Protein AF-A0A534DPH6-F1 (afdb_monomer_lite)

Secondary structure (DSSP, 8-state):
-HHHHTTS-HHHHHHHHHHHHHHHHHHHS--HHHHHHHHHHHHHHHHHHHHHHHHHHHHT--TT-HHHHHHHHHHHHHHHHHHHHHHHHHHHHHHHHHHHH-PPP-------PPPPHHHHHHHHHHHHHHHH-SSTTSHHHHHHHHHHHHHHHHHHHHHHHHHHHHHHHHHHHHHHHHHHHHHHHHHHHHIIIIIHHHHHHHHHHHHHHHHHHHHHHHHHHHHHHHHHHHHHHHHHHHHHHHHHHHHHHHHHHHHHHHHHHHHHHHHHHHHHHHHHHHHHHHHHHHHHHHHHHHHHHHHHHHHHS--

Structure (mmCIF, N/CA/C/O backbone):
data_AF-A0A534DPH6-F1
#
_entry.id   AF-A0A534DPH6-F1
#
loop_
_atom_site.group_PDB
_atom_site.id
_atom_site.type_symbol
_atom_site.label_atom_id
_atom_site.label_alt_id
_atom_site.label_comp_id
_atom_site.label_asym_id
_atom_site.label_entity_id
_atom_site.label_seq_id
_atom_site.pdbx_PDB_ins_code
_atom_site.Cartn_x
_atom_site.Cartn_y
_atom_site.Cartn_z
_atom_site.occupancy
_atom_site.B_iso_or_equiv
_atom_site.auth_seq_id
_atom_site.auth_comp_id
_atom_site.auth_asym_id
_atom_site.auth_atom_id
_atom_site.pdbx_PDB_model_num
ATOM 1 N N . MET A 1 1 ? 74.507 -28.946 -10.535 1.00 48.22 1 MET A N 1
ATOM 2 C CA . MET A 1 1 ? 73.396 -28.971 -11.514 1.00 48.22 1 MET A CA 1
ATOM 3 C C . MET A 1 1 ? 72.372 -30.083 -11.255 1.00 48.22 1 MET A C 1
ATOM 5 O O . MET A 1 1 ? 71.195 -29.793 -11.391 1.00 48.22 1 MET A O 1
ATOM 9 N N . LEU A 1 2 ? 72.758 -31.285 -10.795 1.00 45.78 2 LEU A N 1
ATOM 10 C CA . LEU A 1 2 ? 71.818 -32.390 -10.491 1.00 45.78 2 LEU A CA 1
ATOM 11 C C . LEU A 1 2 ? 70.745 -32.056 -9.423 1.00 45.78 2 LEU A C 1
ATOM 13 O O . LEU A 1 2 ? 69.569 -32.306 -9.649 1.00 45.78 2 LEU A O 1
ATOM 17 N N . ARG A 1 3 ? 71.102 -31.351 -8.336 1.00 53.38 3 ARG A N 1
ATOM 18 C CA . ARG A 1 3 ? 70.148 -30.924 -7.279 1.00 53.38 3 ARG A CA 1
ATOM 19 C C . ARG A 1 3 ? 69.064 -29.924 -7.715 1.00 53.38 3 ARG A C 1
ATOM 21 O O . ARG A 1 3 ? 68.060 -29.795 -7.026 1.00 53.38 3 ARG A O 1
ATOM 28 N N . ILE A 1 4 ? 69.280 -29.172 -8.800 1.00 57.94 4 ILE A N 1
ATOM 29 C CA . ILE A 1 4 ? 68.289 -28.205 -9.309 1.00 57.94 4 ILE A CA 1
ATOM 30 C C . ILE A 1 4 ? 67.298 -28.930 -10.222 1.00 57.94 4 ILE A C 1
ATOM 32 O O . ILE A 1 4 ? 66.115 -28.625 -10.184 1.00 57.94 4 ILE A O 1
ATOM 36 N N . TRP A 1 5 ? 67.763 -29.918 -10.991 1.00 58.22 5 TRP A N 1
ATOM 37 C CA . TRP A 1 5 ? 66.928 -30.662 -11.932 1.00 58.22 5 TRP A CA 1
ATOM 38 C C . TRP A 1 5 ? 65.926 -31.593 -11.231 1.00 58.22 5 TRP A C 1
ATOM 40 O O . TRP A 1 5 ? 64.769 -31.642 -11.633 1.00 58.22 5 TRP A O 1
ATOM 50 N N . GLU A 1 6 ? 66.329 -32.256 -10.141 1.00 56.97 6 GLU A N 1
ATOM 51 C CA . GLU A 1 6 ? 65.474 -33.185 -9.374 1.00 56.97 6 GLU A CA 1
ATOM 52 C C . GLU A 1 6 ? 64.380 -32.492 -8.537 1.00 56.97 6 GLU A C 1
ATOM 54 O O . GLU A 1 6 ? 63.405 -33.127 -8.152 1.00 56.97 6 GLU A O 1
ATOM 59 N N . GLY A 1 7 ? 64.512 -31.187 -8.268 1.00 59.59 7 GLY A N 1
ATOM 60 C CA . GLY A 1 7 ? 63.535 -30.397 -7.504 1.00 59.59 7 GLY A CA 1
ATOM 61 C C . GLY A 1 7 ? 62.545 -29.597 -8.358 1.00 59.59 7 GLY A C 1
ATOM 62 O O . GLY A 1 7 ? 61.790 -28.792 -7.808 1.00 59.59 7 GLY A O 1
ATOM 63 N N . LEU A 1 8 ? 62.585 -29.749 -9.687 1.00 64.31 8 LEU A N 1
ATOM 64 C CA . LEU A 1 8 ? 61.725 -29.034 -10.629 1.00 64.31 8 LEU A CA 1
ATOM 65 C C . LEU A 1 8 ? 60.580 -29.929 -11.104 1.00 64.31 8 LEU A C 1
ATOM 67 O O . LEU A 1 8 ? 60.776 -31.094 -11.436 1.00 64.31 8 LEU A O 1
ATOM 71 N N . ASN A 1 9 ? 59.384 -29.352 -11.170 1.00 71.25 9 ASN A N 1
ATOM 72 C CA . ASN A 1 9 ? 58.190 -30.026 -11.665 1.00 71.25 9 ASN A CA 1
ATOM 73 C C . ASN A 1 9 ? 58.365 -30.414 -13.150 1.00 71.25 9 ASN A C 1
ATOM 75 O O . ASN A 1 9 ? 59.043 -29.702 -13.900 1.00 71.25 9 ASN A O 1
ATOM 79 N N . GLY A 1 10 ? 57.739 -31.509 -13.597 1.00 77.56 10 GLY A N 1
ATOM 80 C CA . GLY A 1 10 ? 57.939 -32.065 -14.949 1.00 77.56 10 GLY A CA 1
ATOM 81 C C . GLY A 1 10 ? 57.651 -31.066 -16.081 1.00 77.56 10 GLY A C 1
ATOM 82 O O . GLY A 1 10 ? 58.307 -31.074 -17.121 1.00 77.56 10 GLY A O 1
ATOM 83 N N . PHE A 1 11 ? 56.744 -30.118 -15.834 1.00 81.00 11 PHE A N 1
ATOM 84 C CA . PHE A 1 11 ? 56.423 -29.019 -16.744 1.00 81.00 11 PHE A CA 1
ATOM 85 C C . PHE A 1 11 ? 57.602 -28.054 -16.999 1.00 81.00 11 PHE A C 1
ATOM 87 O O . PHE A 1 11 ? 57.824 -27.606 -18.128 1.00 81.00 11 PHE A O 1
ATOM 94 N N . THR A 1 12 ? 58.413 -27.749 -15.978 1.00 82.31 12 THR A N 1
ATOM 95 C CA . THR A 1 12 ? 59.583 -26.865 -16.138 1.00 82.31 12 THR A CA 1
ATOM 96 C C . THR A 1 12 ? 60.700 -27.554 -16.900 1.00 82.31 12 THR A C 1
ATOM 98 O O . THR A 1 12 ? 61.353 -26.932 -17.732 1.00 82.31 12 THR A O 1
ATOM 101 N N . GLN A 1 13 ? 60.912 -28.845 -16.646 1.00 83.62 13 GLN A N 1
ATOM 102 C CA . GLN A 1 13 ? 61.906 -29.621 -17.383 1.00 83.62 13 GLN A CA 1
ATOM 103 C C . GLN A 1 13 ? 61.556 -29.658 -18.878 1.00 83.62 13 GLN A C 1
ATOM 105 O O . GLN A 1 13 ? 62.413 -29.379 -19.715 1.00 83.62 13 GLN A O 1
ATOM 110 N N . PHE A 1 14 ? 60.283 -29.897 -19.212 1.00 87.56 14 PHE A N 1
ATOM 111 C CA . PHE A 1 14 ? 59.801 -29.871 -20.593 1.00 87.56 14 PHE A CA 1
ATOM 112 C C . PHE A 1 14 ? 60.000 -28.503 -21.263 1.00 87.56 14 PHE A C 1
ATOM 114 O O . PHE A 1 14 ? 60.600 -28.418 -22.336 1.00 87.56 14 PHE A O 1
ATOM 121 N N . SER A 1 15 ? 59.541 -27.425 -20.621 1.00 87.19 15 SER A N 1
ATOM 122 C CA . SER A 1 15 ? 59.658 -26.070 -21.177 1.00 87.19 15 SER A CA 1
ATOM 123 C C . SER A 1 15 ? 61.116 -25.632 -21.345 1.00 87.19 15 SER A C 1
ATOM 125 O O . SER A 1 15 ? 61.470 -25.085 -22.389 1.00 87.19 15 SER A O 1
ATOM 127 N N . ALA A 1 16 ? 61.994 -25.933 -20.385 1.00 87.12 16 ALA A N 1
ATOM 128 C CA . ALA A 1 16 ? 63.417 -25.612 -20.475 1.00 87.12 16 ALA A CA 1
ATOM 129 C C . ALA A 1 16 ? 64.125 -26.369 -21.612 1.00 87.12 16 ALA A C 1
ATOM 131 O O . ALA A 1 16 ? 64.931 -25.770 -22.332 1.00 87.12 16 ALA A O 1
ATOM 132 N N . VAL A 1 17 ? 63.817 -27.658 -21.806 1.00 88.81 17 VAL A N 1
ATOM 133 C CA . VAL A 1 17 ? 64.357 -28.451 -22.924 1.00 88.81 17 VAL A CA 1
ATOM 134 C C . VAL A 1 17 ? 63.868 -27.887 -24.252 1.00 88.81 17 VAL A C 1
ATOM 136 O O . VAL A 1 17 ? 64.688 -27.611 -25.123 1.00 88.81 17 VAL A O 1
ATOM 139 N N . LEU A 1 18 ? 62.565 -27.632 -24.386 1.00 90.06 18 LEU A N 1
ATOM 140 C CA . LEU A 1 18 ? 61.969 -27.106 -25.614 1.00 90.06 18 LEU A CA 1
ATOM 141 C C . LEU A 1 18 ? 62.575 -25.751 -26.014 1.00 90.06 18 LEU A C 1
ATOM 143 O O . LEU A 1 18 ? 63.010 -25.578 -27.154 1.00 90.06 18 LEU A O 1
ATOM 147 N N . ILE A 1 19 ? 62.648 -24.808 -25.068 1.00 89.12 19 ILE A N 1
ATOM 148 C CA . ILE A 1 19 ? 63.252 -23.487 -25.285 1.00 89.12 19 ILE A CA 1
ATOM 149 C C . ILE A 1 19 ? 64.720 -23.639 -25.706 1.00 89.12 19 ILE A C 1
ATOM 151 O O . ILE A 1 19 ? 65.153 -22.997 -26.662 1.00 89.12 19 ILE A O 1
ATOM 155 N N . SER A 1 20 ? 65.478 -24.516 -25.041 1.00 89.75 20 SER A N 1
ATOM 156 C CA . SER A 1 20 ? 66.898 -24.736 -25.346 1.00 89.75 20 SER A CA 1
ATOM 157 C C . SER A 1 20 ? 67.113 -25.397 -26.714 1.00 89.75 20 SER A C 1
ATOM 159 O O . SER A 1 20 ? 68.041 -25.029 -27.431 1.00 89.75 20 SER A O 1
ATOM 161 N N . SER A 1 21 ? 66.246 -26.326 -27.129 1.00 88.81 21 SER A N 1
ATOM 162 C CA . SER A 1 21 ? 66.299 -26.938 -28.464 1.00 88.81 21 SER A CA 1
ATOM 163 C C . SER A 1 21 ? 66.041 -25.913 -29.571 1.00 88.81 21 SER A C 1
ATOM 165 O O . SER A 1 21 ? 66.761 -25.882 -30.570 1.00 88.81 21 SER A O 1
ATOM 167 N N . ILE A 1 22 ? 65.055 -25.033 -29.381 1.00 87.25 22 ILE A N 1
ATOM 168 C CA . ILE A 1 22 ? 64.741 -23.957 -30.331 1.00 87.25 22 ILE A CA 1
ATOM 169 C C . ILE A 1 22 ? 65.878 -22.925 -30.372 1.00 87.25 22 ILE A C 1
ATOM 171 O O . ILE A 1 22 ? 66.288 -22.495 -31.452 1.00 87.25 22 ILE A O 1
ATOM 175 N N . ALA A 1 23 ? 66.443 -22.572 -29.215 1.00 87.81 23 ALA A N 1
ATOM 176 C CA . ALA A 1 23 ? 67.610 -21.701 -29.124 1.00 87.81 23 ALA A CA 1
ATOM 177 C C . ALA A 1 23 ? 68.806 -22.251 -29.914 1.00 87.81 23 ALA A C 1
ATOM 179 O O . ALA A 1 23 ? 69.440 -21.524 -30.682 1.00 87.81 23 ALA A O 1
ATOM 180 N N . LEU A 1 24 ? 69.083 -23.550 -29.770 1.00 87.75 24 LEU A N 1
ATOM 181 C CA . LEU A 1 24 ? 70.168 -24.222 -30.478 1.00 87.75 24 LEU A CA 1
ATOM 182 C C . LEU A 1 24 ? 69.950 -24.194 -31.998 1.00 87.75 24 LEU A C 1
ATOM 184 O O . LEU A 1 24 ? 70.882 -23.897 -32.743 1.00 87.75 24 LEU A O 1
ATOM 188 N N . LEU A 1 25 ? 68.717 -24.423 -32.464 1.00 86.94 25 LEU A N 1
ATOM 189 C CA . LEU A 1 25 ? 68.371 -24.325 -33.885 1.00 86.94 25 LEU A CA 1
ATOM 190 C C . LEU A 1 25 ? 68.649 -22.927 -34.451 1.00 86.94 25 LEU A C 1
ATOM 192 O O . LEU A 1 25 ? 69.221 -22.817 -35.537 1.00 86.94 25 LEU A O 1
ATOM 196 N N . PHE A 1 26 ? 68.311 -21.864 -33.716 1.00 85.56 26 PHE A N 1
ATOM 197 C CA . PHE A 1 26 ? 68.628 -20.494 -34.130 1.00 85.56 26 PHE A CA 1
ATOM 198 C C . PHE A 1 26 ? 70.133 -20.193 -34.103 1.00 85.56 26 PHE A C 1
ATOM 200 O O . PHE A 1 26 ? 70.624 -19.466 -34.966 1.00 85.56 26 PHE A O 1
ATOM 207 N N . HIS A 1 27 ? 70.887 -20.785 -33.170 1.00 83.00 27 HIS A N 1
ATOM 208 C CA . HIS A 1 27 ? 72.347 -20.673 -33.137 1.00 83.00 27 HIS A CA 1
ATOM 209 C C . HIS A 1 27 ? 73.046 -21.441 -34.276 1.00 83.00 27 HIS A C 1
ATOM 211 O O . HIS A 1 27 ? 74.109 -20.998 -34.720 1.00 83.00 27 HIS A O 1
ATOM 217 N N . ILE A 1 28 ? 72.484 -22.563 -34.744 1.00 83.94 28 ILE A N 1
ATOM 218 C CA . ILE A 1 28 ? 73.020 -23.360 -35.863 1.00 83.94 28 ILE A CA 1
ATOM 219 C C . ILE A 1 28 ? 72.645 -22.730 -37.210 1.00 83.94 28 ILE A C 1
ATOM 221 O O . ILE A 1 28 ? 73.489 -22.596 -38.094 1.00 83.94 28 ILE A O 1
ATOM 225 N N . ARG A 1 29 ? 71.385 -22.315 -37.387 1.00 80.81 29 ARG A N 1
ATOM 226 C CA . ARG A 1 29 ? 70.859 -21.813 -38.665 1.00 80.81 29 ARG A CA 1
ATOM 227 C C . ARG A 1 29 ? 70.938 -20.283 -38.747 1.00 80.81 29 ARG A C 1
ATOM 229 O O . ARG A 1 29 ? 69.920 -19.592 -38.833 1.00 80.81 29 ARG A O 1
ATOM 236 N N . TRP A 1 30 ? 72.171 -19.768 -38.726 1.00 78.06 30 TRP A N 1
ATOM 237 C CA . TRP A 1 30 ? 72.476 -18.332 -38.727 1.00 78.06 30 TRP A CA 1
ATOM 238 C C . TRP A 1 30 ? 71.986 -17.653 -40.015 1.00 78.06 30 TRP A C 1
ATOM 240 O O . TRP A 1 30 ? 72.574 -17.787 -41.085 1.00 78.06 30 TRP A O 1
ATOM 250 N N . SER A 1 31 ? 70.864 -16.944 -39.921 1.00 79.31 31 SER A N 1
ATOM 251 C CA . SER A 1 31 ? 70.219 -16.230 -41.027 1.00 79.31 31 SER A CA 1
ATOM 252 C C . SER A 1 31 ? 69.668 -14.898 -40.527 1.00 79.31 31 SER A C 1
ATOM 254 O O . SER A 1 31 ? 69.366 -14.772 -39.342 1.00 79.31 31 SER A O 1
ATOM 256 N N . ARG A 1 32 ? 69.455 -13.920 -41.418 1.00 75.25 32 ARG A N 1
ATOM 257 C CA . ARG A 1 32 ? 68.908 -12.600 -41.040 1.00 75.25 32 ARG A CA 1
ATOM 258 C C . ARG A 1 32 ? 67.564 -12.691 -40.301 1.00 75.25 32 ARG A C 1
ATOM 260 O O . ARG A 1 32 ? 67.261 -11.873 -39.443 1.00 75.25 32 ARG A O 1
ATOM 267 N N . ARG A 1 33 ? 66.752 -13.713 -40.601 1.00 75.00 33 ARG A N 1
ATOM 268 C CA . ARG A 1 33 ? 65.496 -13.974 -39.875 1.00 75.00 33 ARG A CA 1
ATOM 269 C C . ARG A 1 33 ? 65.749 -14.519 -38.468 1.00 75.00 33 ARG A C 1
ATOM 271 O O . ARG A 1 33 ? 65.058 -14.112 -37.544 1.00 75.00 33 ARG A O 1
ATOM 278 N N . ALA A 1 34 ? 66.733 -15.401 -38.297 1.00 79.06 34 ALA A N 1
ATOM 279 C CA . ALA A 1 34 ? 67.111 -15.931 -36.988 1.00 79.06 34 ALA A CA 1
ATOM 280 C C . ALA A 1 34 ? 67.729 -14.851 -36.082 1.00 79.06 34 ALA A C 1
ATOM 282 O O . ALA A 1 34 ? 67.410 -14.814 -34.897 1.00 79.06 34 ALA A O 1
ATOM 283 N N . THR A 1 35 ? 68.547 -13.942 -36.628 1.00 80.62 35 THR A N 1
ATOM 284 C CA . THR A 1 35 ? 69.125 -12.822 -35.861 1.00 80.62 35 THR A CA 1
ATOM 285 C C . THR A 1 35 ? 68.073 -11.779 -35.482 1.00 80.62 35 THR A C 1
ATOM 287 O O . THR A 1 35 ? 68.079 -11.298 -34.351 1.00 80.62 35 THR A O 1
ATOM 290 N N . ALA A 1 36 ? 67.121 -11.489 -36.378 1.00 81.38 36 ALA A N 1
ATOM 291 C CA . ALA A 1 36 ? 66.058 -10.515 -36.127 1.00 81.38 36 ALA A CA 1
ATOM 292 C C . ALA A 1 36 ? 64.940 -11.036 -35.203 1.00 81.38 36 ALA A C 1
ATOM 294 O O . ALA A 1 36 ? 64.463 -10.303 -34.340 1.00 81.38 36 ALA A O 1
ATOM 295 N N . LEU A 1 37 ? 64.499 -12.287 -35.381 1.00 83.88 37 LEU A N 1
ATOM 296 C CA . LEU A 1 37 ? 63.318 -12.828 -34.691 1.00 83.88 37 LEU A CA 1
ATOM 297 C C . LEU A 1 37 ? 63.662 -13.780 -33.540 1.00 83.88 37 LEU A C 1
ATOM 299 O O . LEU A 1 37 ? 62.850 -13.938 -32.633 1.00 83.88 37 LEU A O 1
ATOM 303 N N . GLY A 1 38 ? 64.848 -14.397 -33.539 1.00 85.88 38 GLY A N 1
ATOM 304 C CA . GLY A 1 38 ? 65.244 -15.412 -32.556 1.00 85.88 38 GLY A CA 1
ATOM 305 C C . GLY A 1 38 ? 65.169 -14.929 -31.103 1.00 85.88 38 GLY A C 1
ATOM 306 O O . GLY A 1 38 ? 64.455 -15.549 -30.314 1.00 85.88 38 GLY A O 1
ATOM 307 N N . PRO A 1 39 ? 65.816 -13.804 -30.733 1.00 89.00 39 PRO A N 1
ATOM 308 C CA . PRO A 1 39 ? 65.721 -13.266 -29.378 1.00 89.00 39 PRO A CA 1
ATOM 309 C C . PRO A 1 39 ? 64.281 -12.971 -28.943 1.00 89.00 39 PRO A C 1
ATOM 311 O O . PRO A 1 39 ? 63.906 -13.307 -27.826 1.00 89.00 39 PRO A O 1
ATOM 314 N N . THR A 1 40 ? 63.462 -12.394 -29.828 1.00 88.69 40 THR A N 1
ATOM 315 C CA . THR A 1 40 ? 62.058 -12.051 -29.543 1.00 88.69 40 THR A CA 1
ATOM 316 C C . THR A 1 40 ? 61.186 -13.297 -29.366 1.00 88.69 40 THR A C 1
ATOM 318 O O . THR A 1 40 ? 60.329 -13.338 -28.487 1.00 88.69 40 THR A O 1
ATOM 321 N N . ILE A 1 41 ? 61.405 -14.344 -30.164 1.00 89.88 41 ILE A N 1
ATOM 322 C CA . ILE A 1 41 ? 60.672 -15.614 -30.050 1.00 89.88 41 ILE A CA 1
ATOM 323 C C . ILE A 1 41 ? 61.049 -16.344 -28.753 1.00 89.88 41 ILE A C 1
ATOM 325 O O . ILE A 1 41 ? 60.180 -16.865 -28.063 1.00 89.88 41 ILE A O 1
ATOM 329 N N . LEU A 1 42 ? 62.328 -16.355 -28.373 1.00 89.62 42 LEU A N 1
ATOM 330 C CA . LEU A 1 42 ? 62.780 -17.006 -27.140 1.00 89.62 42 LEU A CA 1
ATOM 331 C C . LEU A 1 42 ? 62.284 -16.298 -25.873 1.00 89.62 42 LEU A C 1
ATOM 333 O O . LEU A 1 42 ? 61.881 -16.970 -24.922 1.00 89.62 42 LEU A O 1
ATOM 337 N N . THR A 1 43 ? 62.278 -14.961 -25.852 1.00 90.06 43 THR A N 1
ATOM 338 C CA . THR A 1 43 ? 61.726 -14.211 -24.714 1.00 90.06 43 THR A CA 1
ATOM 339 C C . THR A 1 43 ? 60.218 -14.391 -24.606 1.00 90.06 43 THR A C 1
ATOM 341 O O . THR A 1 43 ? 59.722 -14.646 -23.512 1.00 90.06 43 THR A O 1
ATOM 344 N N . THR A 1 44 ? 59.482 -14.322 -25.719 1.00 91.38 44 THR A N 1
ATOM 345 C CA . THR A 1 44 ? 58.024 -14.541 -25.718 1.00 91.38 44 THR A CA 1
ATOM 346 C C . THR A 1 44 ? 57.654 -15.966 -25.314 1.00 91.38 44 THR A C 1
ATOM 348 O O . THR A 1 44 ? 56.719 -16.144 -24.537 1.00 91.38 44 THR A O 1
ATOM 351 N N . LEU A 1 45 ? 58.424 -16.974 -25.736 1.00 91.00 45 LEU A N 1
ATOM 352 C CA . LEU A 1 45 ? 58.228 -18.361 -25.312 1.00 91.00 45 LEU A CA 1
ATOM 353 C C . LEU A 1 45 ? 58.512 -18.549 -23.810 1.00 91.00 45 LEU A C 1
ATOM 355 O O . LEU A 1 45 ? 57.745 -19.218 -23.120 1.00 91.00 45 LEU A O 1
ATOM 359 N N . GLY A 1 46 ? 59.559 -17.909 -23.276 1.00 90.12 46 GLY A N 1
ATOM 360 C CA . GLY A 1 46 ? 59.843 -17.892 -21.835 1.00 90.12 46 GLY A CA 1
ATOM 361 C C . GLY A 1 46 ? 58.731 -17.229 -21.011 1.00 90.12 46 GLY A C 1
ATOM 362 O O . GLY A 1 46 ? 58.331 -17.755 -19.973 1.00 90.12 46 GLY A O 1
ATOM 363 N N . ILE A 1 47 ? 58.176 -16.116 -21.502 1.00 91.94 47 ILE A N 1
ATOM 364 C CA . ILE A 1 47 ? 57.035 -15.424 -20.879 1.00 91.94 47 ILE A CA 1
ATOM 365 C C . ILE A 1 47 ? 55.769 -16.293 -20.937 1.00 91.94 47 ILE A C 1
ATOM 367 O O . ILE A 1 47 ? 55.059 -16.408 -19.939 1.00 91.94 47 ILE A O 1
ATOM 371 N N . PHE A 1 48 ? 55.504 -16.952 -22.067 1.00 92.56 48 PHE A N 1
ATOM 372 C CA . PHE A 1 48 ? 54.365 -17.856 -22.226 1.00 92.56 48 PHE A CA 1
ATOM 373 C C . PHE A 1 48 ? 54.400 -19.005 -21.209 1.00 92.56 48 PHE A C 1
ATOM 375 O O . PHE A 1 48 ? 53.428 -19.219 -20.485 1.00 92.56 48 PHE A O 1
ATOM 382 N N . PHE A 1 49 ? 55.533 -19.706 -21.094 1.00 90.00 49 PHE A N 1
ATOM 383 C CA . PHE A 1 49 ? 55.670 -20.795 -20.123 1.00 90.00 49 PHE A CA 1
ATOM 384 C C . PHE A 1 49 ? 55.644 -20.308 -18.671 1.00 90.00 49 PHE A C 1
ATOM 386 O O . PHE A 1 49 ? 55.213 -21.051 -17.789 1.00 90.00 49 PHE A O 1
ATOM 393 N N . CYS A 1 50 ? 56.032 -19.056 -18.418 1.00 90.50 50 CYS A N 1
ATOM 394 C CA . CYS A 1 50 ? 55.863 -18.438 -17.111 1.00 90.50 50 CYS A CA 1
ATOM 395 C C . CYS A 1 50 ? 54.373 -18.312 -16.740 1.00 90.50 50 CYS A C 1
ATOM 397 O O . CYS A 1 50 ? 53.934 -18.818 -15.707 1.00 90.50 50 CYS A O 1
ATOM 399 N N . PHE A 1 51 ? 53.562 -17.714 -17.617 1.00 90.75 51 PHE A N 1
ATOM 400 C CA . PHE A 1 51 ? 52.124 -17.581 -17.372 1.00 90.75 51 PHE A CA 1
ATOM 401 C C . PHE A 1 51 ? 51.411 -18.932 -17.296 1.00 90.75 51 PHE A C 1
ATOM 403 O O . PHE A 1 51 ? 50.574 -19.127 -16.418 1.00 90.75 51 PHE A O 1
ATOM 410 N N . ALA A 1 52 ? 51.788 -19.889 -18.145 1.00 88.31 52 ALA A N 1
ATOM 411 C CA . ALA A 1 52 ? 51.236 -21.239 -18.102 1.00 88.31 52 ALA A CA 1
ATOM 412 C C . ALA A 1 52 ? 51.562 -21.968 -16.783 1.00 88.31 52 ALA A C 1
ATOM 414 O O . ALA A 1 52 ? 50.700 -22.647 -16.232 1.00 88.31 52 ALA A O 1
ATOM 415 N N . GLY A 1 53 ? 52.770 -21.794 -16.234 1.00 86.12 53 GLY A N 1
ATOM 416 C CA . GLY A 1 53 ? 53.151 -22.395 -14.950 1.00 86.12 53 GLY A CA 1
ATOM 417 C C . GLY A 1 53 ? 52.417 -21.788 -13.749 1.00 86.12 53 GLY A C 1
ATOM 418 O O . GLY A 1 53 ? 52.016 -22.514 -12.841 1.00 86.12 53 GLY A O 1
ATOM 419 N N . ILE A 1 54 ? 52.174 -20.471 -13.762 1.00 86.69 54 ILE A N 1
ATOM 420 C CA . ILE A 1 54 ? 51.357 -19.804 -12.733 1.00 86.69 54 ILE A CA 1
ATOM 421 C C . ILE A 1 54 ? 49.897 -20.259 -12.834 1.00 86.69 54 ILE A C 1
ATOM 423 O O . ILE A 1 54 ? 49.295 -20.576 -11.813 1.00 86.69 54 ILE A O 1
ATOM 427 N N . ALA A 1 55 ? 49.348 -20.345 -14.050 1.00 87.44 55 ALA A N 1
ATOM 428 C CA . ALA A 1 55 ? 47.994 -20.843 -14.275 1.00 87.44 55 ALA A CA 1
ATOM 429 C C . ALA A 1 55 ? 47.834 -22.278 -13.755 1.00 87.44 55 ALA A C 1
ATOM 431 O O . ALA A 1 55 ? 46.880 -22.556 -13.038 1.00 87.44 55 ALA A O 1
ATOM 432 N N . TRP A 1 56 ? 48.805 -23.158 -14.022 1.00 83.81 56 TRP A N 1
ATOM 433 C CA . TRP A 1 56 ? 48.806 -24.520 -13.484 1.00 83.81 56 TRP A CA 1
ATOM 434 C C . TRP A 1 56 ? 48.853 -24.544 -11.950 1.00 83.81 56 TRP A C 1
ATOM 436 O O . TRP A 1 56 ? 48.166 -25.343 -11.326 1.00 83.81 56 TRP A O 1
ATOM 446 N N . GLY A 1 57 ? 49.622 -23.646 -11.326 1.00 81.44 57 GLY A N 1
ATOM 447 C CA . GLY A 1 57 ? 49.675 -23.509 -9.865 1.00 81.44 57 GLY A CA 1
ATOM 448 C C . GLY A 1 57 ? 48.398 -22.955 -9.221 1.00 81.44 57 GLY A C 1
ATOM 449 O O . GLY A 1 57 ? 48.232 -23.100 -8.014 1.00 81.44 57 GLY A O 1
ATOM 450 N N . LEU A 1 58 ? 47.518 -22.325 -10.006 1.00 84.38 58 LEU A N 1
ATOM 451 C CA . LEU A 1 58 ? 46.232 -21.777 -9.562 1.00 84.38 58 LEU A CA 1
ATOM 452 C C . LEU A 1 58 ? 45.048 -22.726 -9.798 1.00 84.38 58 LEU A C 1
ATOM 454 O O . LEU A 1 58 ? 43.981 -22.476 -9.247 1.00 84.38 58 LEU A O 1
ATOM 458 N N . LEU A 1 59 ? 45.210 -23.791 -10.593 1.00 82.38 59 LEU A N 1
ATOM 459 C CA . LEU A 1 59 ? 44.115 -24.723 -10.903 1.00 82.38 59 LEU A CA 1
ATOM 460 C C . LEU A 1 59 ? 43.573 -25.438 -9.659 1.00 82.38 59 LEU A C 1
ATOM 462 O O . LEU A 1 59 ? 42.366 -25.616 -9.547 1.00 82.38 59 LEU A O 1
ATOM 466 N N . ASP A 1 60 ? 44.453 -25.787 -8.722 1.00 75.50 60 ASP A N 1
ATOM 467 C CA . ASP A 1 60 ? 44.097 -26.466 -7.470 1.00 75.50 60 ASP A CA 1
ATOM 468 C C . ASP A 1 60 ? 44.006 -25.491 -6.278 1.00 75.50 60 ASP A C 1
ATOM 470 O O . ASP A 1 60 ? 44.061 -25.904 -5.120 1.00 75.50 60 ASP A O 1
ATOM 474 N N . PHE A 1 61 ? 43.927 -24.178 -6.536 1.00 82.94 61 PHE A N 1
ATOM 475 C CA . PHE A 1 61 ? 43.875 -23.170 -5.477 1.00 82.94 61 PHE A CA 1
ATOM 476 C C . PHE A 1 61 ? 42.452 -23.028 -4.923 1.00 82.94 61 PHE A C 1
ATOM 478 O O . PHE A 1 61 ? 41.561 -22.523 -5.607 1.00 82.94 61 PHE A O 1
ATOM 485 N N . ASP A 1 62 ? 42.253 -23.403 -3.659 1.00 83.06 62 ASP A N 1
ATOM 486 C CA . ASP A 1 62 ? 40.997 -23.172 -2.946 1.00 83.06 62 ASP A CA 1
ATOM 487 C C . ASP A 1 62 ? 41.089 -21.898 -2.095 1.00 83.06 62 ASP A C 1
ATOM 489 O O . ASP A 1 62 ? 41.898 -21.785 -1.169 1.00 83.06 62 ASP A O 1
ATOM 493 N N . ALA A 1 63 ? 40.216 -20.933 -2.389 1.00 81.12 63 ALA A N 1
ATOM 494 C CA . ALA A 1 63 ? 40.107 -19.691 -1.630 1.00 81.12 63 ALA A CA 1
ATOM 495 C C . ALA A 1 63 ? 39.610 -19.909 -0.187 1.00 81.12 63 ALA A C 1
ATOM 497 O O . ALA A 1 63 ? 39.830 -19.049 0.665 1.00 81.12 63 ALA A O 1
ATOM 498 N N . ASN A 1 64 ? 38.967 -21.048 0.096 1.00 82.62 64 ASN A N 1
ATOM 499 C CA . ASN A 1 64 ? 38.449 -21.395 1.420 1.00 82.62 64 ASN A CA 1
ATOM 500 C C . ASN A 1 64 ? 39.475 -22.137 2.294 1.00 82.62 64 ASN A C 1
ATOM 502 O O . ASN A 1 64 ? 39.330 -22.145 3.515 1.00 82.62 64 ASN A O 1
ATOM 506 N N . ASP A 1 65 ? 40.533 -22.706 1.700 1.00 82.69 65 ASP A N 1
ATOM 507 C CA . ASP A 1 65 ? 41.632 -23.374 2.411 1.00 82.69 65 ASP A CA 1
ATOM 508 C C . ASP A 1 65 ? 43.003 -22.885 1.916 1.00 82.69 65 ASP A C 1
ATOM 510 O O . ASP A 1 65 ? 43.783 -23.571 1.245 1.00 82.69 65 ASP A O 1
ATOM 514 N N . VAL A 1 66 ? 43.315 -21.643 2.287 1.00 81.94 66 VAL A N 1
ATOM 515 C CA . VAL A 1 66 ? 44.565 -20.965 1.918 1.00 81.94 66 VAL A CA 1
ATOM 516 C C . VAL A 1 66 ? 45.795 -21.697 2.474 1.00 81.94 66 VAL A C 1
ATOM 518 O O . VAL A 1 66 ? 46.853 -21.700 1.844 1.00 81.94 66 VAL A O 1
ATOM 521 N N . ARG A 1 67 ? 45.689 -22.349 3.639 1.00 82.81 67 ARG A N 1
ATOM 522 C CA . ARG A 1 67 ? 46.843 -22.961 4.317 1.00 82.81 67 ARG A CA 1
ATOM 523 C C . ARG A 1 67 ? 47.385 -24.166 3.546 1.00 82.81 67 ARG A C 1
ATOM 525 O O . ARG A 1 67 ? 48.604 -24.326 3.482 1.00 82.81 67 ARG A O 1
ATOM 532 N N . ASN A 1 68 ? 46.502 -24.957 2.937 1.00 81.62 68 ASN A N 1
ATOM 533 C CA . ASN A 1 68 ? 46.884 -26.088 2.091 1.00 81.62 68 ASN A CA 1
ATOM 534 C C . ASN A 1 68 ? 47.114 -25.688 0.620 1.00 81.62 68 ASN A C 1
ATOM 536 O O . ASN A 1 68 ? 47.888 -26.347 -0.072 1.00 81.62 68 ASN A O 1
ATOM 540 N N . SER A 1 69 ? 46.537 -24.571 0.164 1.00 81.12 69 SER A N 1
ATOM 541 C CA . SER A 1 69 ? 46.666 -24.092 -1.224 1.00 81.12 69 SER A CA 1
ATOM 542 C C . SER A 1 69 ? 47.960 -23.305 -1.505 1.00 81.12 69 SER A C 1
ATOM 544 O O . SER A 1 69 ? 48.484 -23.326 -2.621 1.00 81.12 69 SER A O 1
ATOM 546 N N . VAL A 1 70 ? 48.532 -22.629 -0.499 1.00 82.94 70 VAL A N 1
ATOM 547 C CA . VAL A 1 70 ? 49.762 -21.820 -0.651 1.00 82.94 70 VAL A CA 1
ATOM 548 C C . VAL A 1 70 ? 50.992 -22.636 -1.092 1.00 82.94 70 VAL A C 1
ATOM 550 O O . VAL A 1 70 ? 51.706 -22.173 -1.986 1.00 82.94 70 VAL A O 1
ATOM 553 N N . PRO A 1 71 ? 51.277 -23.838 -0.549 1.00 81.88 71 PRO A N 1
ATOM 554 C CA . PRO A 1 71 ? 52.413 -24.647 -1.000 1.00 81.88 71 PRO A CA 1
ATOM 555 C C . PRO A 1 71 ? 52.367 -25.022 -2.492 1.00 81.88 71 PRO A C 1
ATOM 557 O O . PRO A 1 71 ? 53.398 -24.964 -3.166 1.00 81.88 71 PRO A O 1
ATOM 560 N N . HIS A 1 72 ? 51.187 -25.348 -3.029 1.00 75.81 72 HIS A N 1
ATOM 561 C CA . HIS A 1 72 ? 51.009 -25.683 -4.448 1.00 75.81 72 HIS A CA 1
ATOM 562 C C . HIS A 1 72 ? 51.194 -24.458 -5.354 1.00 75.81 72 HIS A C 1
ATOM 564 O O . HIS A 1 72 ? 51.915 -24.531 -6.355 1.00 75.81 72 HIS A O 1
ATOM 570 N N . LEU A 1 73 ? 50.664 -23.303 -4.939 1.00 80.88 73 LEU A N 1
ATOM 571 C CA . LEU A 1 73 ? 50.866 -22.030 -5.630 1.00 80.88 73 LEU A CA 1
ATOM 572 C C . LEU A 1 73 ? 52.351 -21.633 -5.680 1.00 80.88 73 LEU A C 1
ATOM 574 O O . LEU A 1 73 ? 52.868 -21.255 -6.733 1.00 80.88 73 LEU A O 1
ATOM 578 N N . LEU A 1 74 ? 53.070 -21.768 -4.560 1.00 80.94 74 LEU A N 1
ATOM 579 C CA . LEU A 1 74 ? 54.511 -21.498 -4.492 1.00 80.94 74 LEU A CA 1
ATOM 580 C C . LEU A 1 74 ? 55.316 -22.443 -5.397 1.00 80.94 74 LEU A C 1
ATOM 582 O O . LEU A 1 74 ? 56.313 -22.026 -5.992 1.00 80.94 74 LEU A O 1
ATOM 586 N N . GLY A 1 75 ? 54.864 -23.689 -5.559 1.00 80.12 75 GLY A N 1
ATOM 587 C CA . GLY A 1 75 ? 55.402 -24.626 -6.545 1.00 80.12 75 GLY A CA 1
ATOM 588 C C . GLY A 1 75 ? 55.214 -24.137 -7.986 1.00 80.12 75 GLY A C 1
ATOM 589 O O . GLY A 1 75 ? 56.180 -24.108 -8.754 1.00 80.12 75 GLY A O 1
ATOM 590 N N . GLY A 1 76 ? 54.007 -23.689 -8.344 1.00 80.81 76 GLY A N 1
ATOM 591 C CA . GLY A 1 76 ? 53.687 -23.114 -9.660 1.00 80.81 76 GLY A CA 1
ATOM 592 C C . GLY A 1 76 ? 54.482 -21.843 -9.985 1.00 80.81 76 GLY A C 1
ATOM 593 O O . GLY A 1 76 ? 55.000 -21.681 -11.087 1.00 80.81 76 GLY A O 1
ATOM 594 N N . ILE A 1 77 ? 54.677 -20.970 -8.994 1.00 84.56 77 ILE A N 1
ATOM 595 C CA . ILE A 1 77 ? 55.461 -19.734 -9.145 1.00 84.56 77 ILE A CA 1
ATOM 596 C C . ILE A 1 77 ? 56.966 -20.030 -9.260 1.00 84.56 77 ILE A C 1
ATOM 598 O O . ILE A 1 77 ? 57.671 -19.433 -10.074 1.00 84.56 77 ILE A O 1
ATOM 602 N N . ARG A 1 78 ? 57.494 -20.980 -8.480 1.00 82.31 78 ARG A N 1
ATOM 603 C CA . ARG A 1 78 ? 58.909 -21.378 -8.573 1.00 82.31 78 ARG A CA 1
ATOM 604 C C . ARG A 1 78 ? 59.234 -21.997 -9.936 1.00 82.31 78 ARG A C 1
ATOM 606 O O . ARG A 1 78 ? 60.329 -21.798 -10.460 1.00 82.31 78 ARG A O 1
ATOM 613 N N . THR A 1 79 ? 58.299 -22.763 -10.490 1.00 81.94 79 THR A N 1
ATOM 614 C CA . THR A 1 79 ? 58.459 -23.510 -11.747 1.00 81.94 79 THR A CA 1
ATOM 615 C C . THR A 1 79 ? 58.344 -22.621 -12.982 1.00 81.94 79 THR A C 1
ATOM 617 O O . THR A 1 79 ? 59.140 -22.770 -13.913 1.00 81.94 79 THR A O 1
ATOM 620 N N . SER A 1 80 ? 57.421 -21.659 -12.972 1.00 86.25 80 SER A N 1
ATOM 621 C CA . SER A 1 80 ? 57.254 -20.656 -14.029 1.00 86.25 80 SER A CA 1
ATOM 622 C C . SER A 1 80 ? 58.440 -19.696 -14.140 1.00 86.25 80 SER A C 1
ATOM 624 O O . SER A 1 80 ? 58.884 -19.376 -15.247 1.00 86.25 80 SER A O 1
ATOM 626 N N . PHE A 1 81 ? 59.010 -19.290 -13.002 1.00 87.31 81 PHE A N 1
ATOM 627 C CA . PHE A 1 81 ? 60.144 -18.370 -12.957 1.00 87.31 81 PHE A CA 1
ATOM 628 C C . PHE A 1 81 ? 61.368 -18.921 -13.705 1.00 87.31 81 PHE A C 1
ATOM 630 O O . PHE A 1 81 ? 61.959 -18.227 -14.533 1.00 87.31 81 PHE A O 1
ATOM 637 N N . TRP A 1 82 ? 61.721 -20.192 -13.483 1.00 87.19 82 TRP A N 1
ATOM 638 C CA . TRP A 1 82 ? 62.880 -20.811 -14.138 1.00 87.19 82 TRP A CA 1
ATOM 639 C C . TRP A 1 82 ? 62.710 -20.981 -15.652 1.00 87.19 82 TRP A C 1
ATOM 641 O O . TRP A 1 82 ? 63.686 -20.818 -16.385 1.00 87.19 82 TRP A O 1
ATOM 651 N N . ALA A 1 83 ? 61.493 -21.237 -16.141 1.00 88.44 83 ALA A N 1
ATOM 652 C CA . ALA A 1 83 ? 61.226 -21.300 -17.581 1.00 88.44 83 ALA A CA 1
ATOM 653 C C . ALA A 1 83 ? 61.483 -19.943 -18.270 1.00 88.44 83 ALA A C 1
ATOM 655 O O . ALA A 1 83 ? 62.092 -19.890 -19.342 1.00 88.44 83 ALA A O 1
ATOM 656 N N . SER A 1 84 ? 61.104 -18.838 -17.615 1.00 90.81 84 SER A N 1
ATOM 657 C CA . SER A 1 84 ? 61.379 -17.478 -18.097 1.00 90.81 84 SER A CA 1
ATOM 658 C C . SER A 1 84 ? 62.877 -17.156 -18.103 1.00 90.81 84 SER A C 1
ATOM 660 O O . SER A 1 84 ? 63.401 -16.647 -19.096 1.00 90.81 84 SER A O 1
ATOM 662 N N . VAL A 1 85 ? 63.595 -17.530 -17.035 1.00 90.31 85 VAL A N 1
ATOM 663 C CA . VAL A 1 85 ? 65.053 -17.339 -16.937 1.00 90.31 85 VAL A CA 1
ATOM 664 C C . VAL A 1 85 ? 65.780 -18.036 -18.088 1.00 90.31 85 VAL A C 1
ATOM 666 O O . VAL A 1 85 ? 66.650 -17.428 -18.707 1.00 90.31 85 VAL A O 1
ATOM 669 N N . VAL A 1 86 ? 65.400 -19.272 -18.429 1.00 91.06 86 VAL A N 1
ATOM 670 C CA . VAL A 1 86 ? 66.001 -20.014 -19.551 1.00 91.06 86 VAL A CA 1
ATOM 671 C C . VAL A 1 86 ? 65.716 -19.334 -20.898 1.00 91.06 86 VAL A C 1
ATOM 673 O O . VAL A 1 86 ? 66.628 -19.201 -21.715 1.00 91.06 86 VAL A O 1
ATOM 676 N N . GLY A 1 87 ? 64.490 -18.850 -21.126 1.00 89.69 87 GLY A N 1
ATOM 677 C CA . GLY A 1 87 ? 64.131 -18.119 -22.350 1.00 89.69 87 GLY A CA 1
ATOM 678 C C . GLY A 1 87 ? 64.912 -16.820 -22.529 1.00 89.69 87 GLY A C 1
ATOM 679 O O . GLY A 1 87 ? 65.458 -16.558 -23.602 1.00 89.69 87 GLY A O 1
ATOM 680 N N . ILE A 1 88 ? 65.033 -16.030 -21.462 1.00 91.69 88 ILE A N 1
ATOM 681 C CA . ILE A 1 88 ? 65.786 -14.771 -21.479 1.00 91.69 88 ILE A CA 1
ATOM 682 C C . ILE A 1 88 ? 67.289 -15.035 -21.626 1.00 91.69 88 ILE A C 1
ATOM 684 O O . ILE A 1 88 ? 67.954 -14.333 -22.389 1.00 91.69 88 ILE A O 1
ATOM 688 N N . PHE A 1 89 ? 67.822 -16.058 -20.953 1.00 92.31 89 PHE A N 1
ATOM 689 C CA . PHE A 1 89 ? 69.233 -16.435 -21.043 1.00 92.31 89 PHE A CA 1
ATOM 690 C C . PHE A 1 89 ? 69.638 -16.747 -22.489 1.00 92.31 89 PHE A C 1
ATOM 692 O O . PHE A 1 89 ? 70.571 -16.139 -23.012 1.00 92.31 89 PHE A O 1
ATOM 699 N N . TRP A 1 90 ? 68.890 -17.615 -23.174 1.00 91.25 90 TRP A N 1
ATOM 700 C CA . TRP A 1 90 ? 69.170 -17.955 -24.570 1.00 91.25 90 TRP A CA 1
ATOM 701 C C . TRP A 1 90 ? 68.887 -16.805 -25.554 1.00 91.25 90 TRP A C 1
ATOM 703 O O . TRP A 1 90 ? 69.553 -16.672 -26.583 1.00 91.25 90 TRP A O 1
ATOM 713 N N . ALA A 1 91 ? 67.924 -15.928 -25.262 1.00 89.69 91 ALA A N 1
ATOM 714 C CA . ALA A 1 91 ? 67.714 -14.731 -26.074 1.00 89.69 91 ALA A CA 1
ATOM 715 C C . ALA A 1 91 ? 68.905 -13.764 -25.973 1.00 89.69 91 ALA A C 1
ATOM 717 O O . ALA A 1 91 ? 69.308 -13.151 -26.967 1.00 89.69 91 ALA A O 1
ATOM 718 N N . LEU A 1 92 ? 69.492 -13.647 -24.780 1.00 89.06 92 LEU A N 1
ATOM 719 C CA . LEU A 1 92 ? 70.662 -12.815 -24.53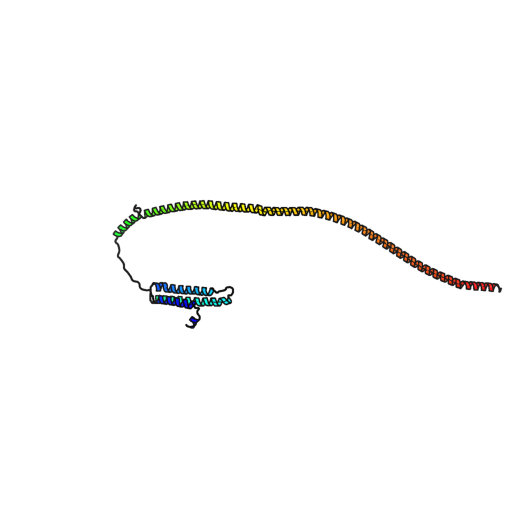8 1.00 89.06 92 LEU A CA 1
ATOM 720 C C . LEU A 1 92 ? 71.901 -13.369 -25.251 1.00 89.06 92 LEU A C 1
ATOM 722 O O . LEU A 1 92 ? 72.633 -12.590 -25.859 1.00 89.06 92 LEU A O 1
ATOM 726 N N . THR A 1 93 ? 72.112 -14.691 -25.263 1.00 88.88 93 THR A N 1
ATOM 727 C CA . THR A 1 93 ? 73.235 -15.296 -26.004 1.00 88.88 93 THR A CA 1
ATOM 728 C C . THR A 1 93 ? 73.144 -15.024 -27.505 1.00 88.88 93 THR A C 1
ATOM 730 O O . THR A 1 93 ? 74.165 -14.737 -28.132 1.00 88.88 93 THR A O 1
ATOM 733 N N . LEU A 1 94 ? 71.937 -15.036 -28.088 1.00 86.06 94 LEU A N 1
ATOM 734 C CA . LEU A 1 94 ? 71.730 -14.643 -29.486 1.00 86.06 94 LEU A CA 1
ATOM 735 C C . LEU A 1 94 ? 72.030 -13.154 -29.713 1.00 86.06 94 LEU A C 1
ATOM 737 O O . LEU A 1 94 ? 72.754 -12.827 -30.652 1.00 86.06 94 LEU A O 1
ATOM 741 N N . LYS A 1 95 ? 71.545 -12.254 -28.844 1.00 86.25 95 LYS A N 1
ATOM 742 C CA . LYS A 1 95 ? 71.824 -10.808 -28.958 1.00 86.25 95 LYS A CA 1
ATOM 743 C C . LYS A 1 95 ? 73.312 -10.486 -28.830 1.00 86.25 95 LYS A C 1
ATOM 745 O O . LYS A 1 95 ? 73.819 -9.693 -29.616 1.00 86.25 95 LYS A O 1
ATOM 750 N N . ILE A 1 96 ? 74.015 -11.118 -27.889 1.00 86.56 96 ILE A N 1
ATOM 751 C CA . ILE A 1 96 ? 75.468 -10.961 -27.722 1.00 86.56 96 ILE A CA 1
ATOM 752 C C . ILE A 1 96 ? 76.194 -11.449 -28.977 1.00 86.56 96 ILE A C 1
ATOM 754 O O . ILE A 1 96 ? 77.097 -10.780 -29.470 1.00 86.56 96 ILE A O 1
ATOM 758 N N . ARG A 1 97 ? 75.776 -12.585 -29.545 1.00 85.19 97 ARG A N 1
ATOM 759 C CA . ARG A 1 97 ? 76.395 -13.118 -30.761 1.00 85.19 97 ARG A CA 1
ATOM 760 C C . ARG A 1 97 ? 76.182 -12.204 -31.973 1.00 85.19 97 ARG A C 1
ATOM 762 O O . ARG A 1 97 ? 77.124 -12.007 -32.729 1.00 85.19 97 ARG A O 1
ATOM 769 N N . VAL A 1 98 ? 75.000 -11.605 -32.136 1.00 83.81 98 VAL A N 1
ATOM 770 C CA . VAL A 1 98 ? 74.751 -10.593 -33.184 1.00 83.81 98 VAL A CA 1
ATOM 771 C C . VAL A 1 98 ? 75.593 -9.337 -32.948 1.00 83.81 98 VAL A C 1
ATOM 773 O O . VAL A 1 98 ? 76.198 -8.828 -33.885 1.00 83.81 98 VAL A O 1
ATOM 776 N N . ALA A 1 99 ? 75.692 -8.868 -31.702 1.00 82.25 99 ALA A N 1
ATOM 777 C CA . ALA A 1 99 ? 76.492 -7.692 -31.362 1.00 82.25 99 ALA A CA 1
ATOM 778 C C . ALA A 1 99 ? 77.996 -7.886 -31.635 1.00 82.25 99 ALA A C 1
ATOM 780 O O . ALA A 1 99 ? 78.668 -6.935 -32.017 1.00 82.25 99 ALA A O 1
ATOM 781 N N . LEU A 1 100 ? 78.519 -9.105 -31.456 1.00 83.00 100 LEU A N 1
ATOM 782 C CA . LEU A 1 100 ? 79.935 -9.421 -31.677 1.00 83.00 100 LEU A CA 1
ATOM 783 C C . LEU A 1 100 ? 80.273 -9.784 -33.134 1.00 83.00 100 LEU A C 1
ATOM 785 O O . LEU A 1 100 ? 81.385 -9.506 -33.570 1.00 83.00 100 LEU A O 1
ATOM 789 N N . PHE A 1 101 ? 79.354 -10.415 -33.877 1.00 79.94 101 PHE A N 1
ATOM 790 C CA . PHE A 1 101 ? 79.634 -10.978 -35.211 1.00 79.94 101 PHE A CA 1
ATOM 791 C C . PHE A 1 101 ? 78.851 -10.331 -36.370 1.00 79.94 101 PHE A C 1
ATOM 793 O O . PHE A 1 101 ? 79.083 -10.694 -37.522 1.00 79.94 101 PHE A O 1
ATOM 800 N N . GLY A 1 102 ? 77.966 -9.365 -36.101 1.00 71.38 102 GLY A N 1
ATOM 801 C CA . GLY A 1 102 ? 77.206 -8.631 -37.119 1.00 71.38 102 GLY A CA 1
ATOM 802 C C . GLY A 1 102 ? 76.047 -9.414 -37.757 1.00 71.38 102 GLY A C 1
ATOM 803 O O . GLY A 1 102 ? 75.824 -10.597 -37.484 1.00 71.38 102 GLY A O 1
ATOM 804 N N . ASP A 1 103 ? 75.271 -8.724 -38.601 1.00 67.56 103 ASP A N 1
ATOM 805 C CA . ASP A 1 103 ? 74.150 -9.308 -39.351 1.00 67.56 103 ASP A CA 1
ATOM 806 C C . ASP A 1 103 ? 74.619 -10.159 -40.546 1.00 67.56 103 ASP A C 1
ATOM 808 O O . ASP A 1 103 ? 75.701 -9.968 -41.098 1.00 67.56 103 ASP A O 1
ATOM 812 N N . ALA A 1 104 ? 73.781 -11.108 -40.978 1.00 65.00 104 ALA A N 1
ATOM 813 C CA . ALA A 1 104 ? 74.086 -11.976 -42.120 1.00 65.00 104 ALA A CA 1
ATOM 814 C C . ALA A 1 104 ? 74.182 -11.187 -43.462 1.00 65.00 104 ALA A C 1
ATOM 816 O O . ALA A 1 104 ? 73.371 -10.284 -43.681 1.00 65.00 104 ALA A O 1
ATOM 817 N N . PRO A 1 105 ? 75.116 -11.532 -44.378 1.00 62.62 105 PRO A N 1
ATOM 818 C CA . PRO A 1 105 ? 75.438 -10.737 -45.579 1.00 62.62 105 PRO A CA 1
ATOM 819 C C . PRO A 1 105 ? 74.338 -10.686 -46.670 1.00 62.62 105 PRO A C 1
ATOM 821 O O . PRO A 1 105 ? 73.518 -11.598 -46.782 1.00 62.62 105 PRO A O 1
ATOM 824 N N . VAL A 1 106 ? 74.352 -9.619 -47.498 1.00 57.91 106 VAL A N 1
ATOM 825 C CA . VAL A 1 106 ? 73.373 -9.286 -48.5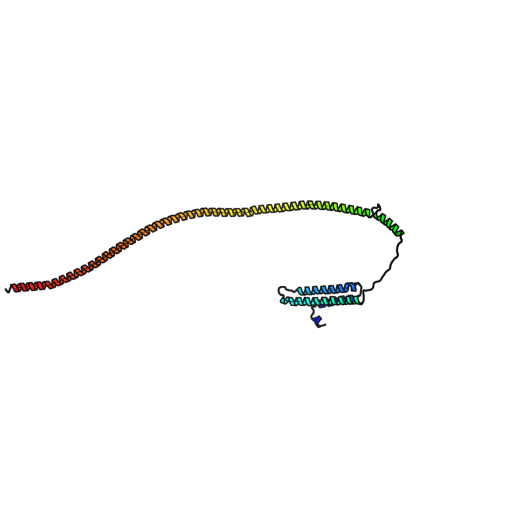71 1.00 57.91 106 VAL A CA 1
ATOM 826 C C . VAL A 1 106 ? 74.035 -9.283 -49.973 1.00 57.91 106 VAL A C 1
ATOM 828 O O . VAL A 1 106 ? 75.118 -8.716 -50.098 1.00 57.91 106 VAL A O 1
ATOM 831 N N . PRO A 1 107 ? 73.409 -9.834 -51.039 1.00 51.34 107 PRO A N 1
ATOM 832 C CA . PRO A 1 107 ? 73.870 -9.697 -52.435 1.00 51.34 107 PRO A CA 1
ATOM 833 C C . PRO A 1 107 ? 73.246 -8.474 -53.164 1.00 51.34 107 PRO A C 1
ATOM 835 O O . PRO A 1 107 ? 72.067 -8.189 -52.967 1.00 51.34 107 PRO A O 1
ATOM 838 N N . ALA A 1 108 ? 74.009 -7.751 -54.007 1.00 45.94 108 ALA A N 1
ATOM 839 C CA . ALA A 1 108 ? 73.632 -6.456 -54.625 1.00 45.94 108 ALA A CA 1
ATOM 840 C C . ALA A 1 108 ? 73.474 -6.484 -56.174 1.00 45.94 108 ALA A C 1
ATOM 842 O O . ALA A 1 108 ? 74.103 -7.298 -56.847 1.00 45.94 108 ALA A O 1
ATOM 843 N N . SER A 1 109 ? 72.667 -5.575 -56.756 1.00 39.62 109 SER A N 1
ATOM 844 C CA . SER A 1 109 ? 72.483 -5.339 -58.215 1.00 39.62 109 SER A CA 1
ATOM 845 C C . SER A 1 109 ? 72.282 -3.832 -58.528 1.00 39.62 109 SER A C 1
ATOM 847 O O . SER A 1 109 ? 71.753 -3.117 -57.682 1.00 39.62 109 SER A O 1
ATOM 849 N N . GLY A 1 110 ? 72.770 -3.359 -59.694 1.00 40.62 110 GLY A N 1
ATOM 850 C CA . GLY A 1 110 ? 73.156 -1.960 -60.010 1.00 40.62 110 GLY A CA 1
ATOM 851 C C . GLY A 1 110 ? 72.166 -1.019 -60.745 1.00 40.62 110 GLY A C 1
ATOM 852 O O . GLY A 1 110 ? 71.014 -1.364 -60.982 1.00 40.62 110 GLY A O 1
ATOM 853 N N . ALA A 1 111 ? 72.661 0.193 -61.061 1.00 42.59 111 ALA A N 1
ATOM 854 C CA . ALA A 1 111 ? 71.965 1.444 -61.436 1.00 42.59 111 ALA A CA 1
ATOM 855 C C . ALA A 1 111 ? 71.909 1.764 -62.959 1.00 42.59 111 ALA A C 1
ATOM 857 O O . ALA A 1 111 ? 72.690 1.203 -63.724 1.00 42.59 111 ALA A O 1
ATOM 858 N N . GLN A 1 112 ? 71.041 2.706 -63.386 1.00 40.09 112 GLN A N 1
ATOM 859 C CA . GLN A 1 112 ? 70.889 3.198 -64.779 1.00 40.09 112 GLN A CA 1
ATOM 860 C C . GLN A 1 112 ? 70.776 4.751 -64.876 1.00 40.09 112 GLN A C 1
ATOM 862 O O . GLN A 1 112 ? 70.273 5.384 -63.949 1.00 40.09 112 GLN A O 1
ATOM 867 N N . GLU A 1 113 ? 71.277 5.323 -65.989 1.00 42.12 113 GLU A N 1
ATOM 868 C CA . GLU A 1 113 ? 71.573 6.745 -66.329 1.00 42.12 113 GLU A CA 1
ATOM 869 C C . GLU A 1 113 ? 70.369 7.653 -66.728 1.00 42.12 113 GLU A C 1
ATOM 871 O O . GLU A 1 113 ? 69.263 7.171 -66.950 1.00 42.12 113 GLU A O 1
ATOM 876 N N . GLY A 1 114 ? 70.591 8.985 -66.805 1.00 46.16 114 GLY A N 1
ATOM 877 C CA . GLY A 1 114 ? 69.575 10.066 -66.844 1.00 46.16 114 GLY A CA 1
ATOM 878 C C . GLY A 1 114 ? 69.055 10.593 -68.207 1.00 46.16 114 GLY A C 1
ATOM 879 O O . GLY A 1 114 ? 69.632 10.340 -69.259 1.00 46.16 114 GLY A O 1
ATOM 880 N N . SER A 1 115 ? 67.945 11.358 -68.157 1.00 51.66 115 SER A N 1
ATOM 881 C CA . SER A 1 115 ? 67.118 11.852 -69.290 1.00 51.66 115 SER A CA 1
ATOM 882 C C . SER A 1 115 ? 67.347 13.328 -69.695 1.00 51.66 115 SER A C 1
ATOM 884 O O . SER A 1 115 ? 67.790 14.132 -68.875 1.00 51.66 115 SER A O 1
ATOM 886 N N . THR A 1 116 ? 66.978 13.721 -70.929 1.00 64.25 116 THR A N 1
ATOM 887 C CA . THR A 1 116 ? 67.238 15.056 -71.534 1.00 64.25 116 THR A CA 1
ATOM 888 C C . THR A 1 116 ? 66.068 16.069 -71.430 1.00 64.25 116 THR A C 1
ATOM 890 O O . THR A 1 116 ? 64.945 15.704 -71.101 1.00 64.25 116 THR A O 1
ATOM 893 N N . VAL A 1 117 ? 66.306 17.370 -71.701 1.00 66.88 117 VAL A N 1
ATOM 894 C CA . VAL A 1 117 ? 65.316 18.480 -71.559 1.00 66.88 117 VAL A CA 1
ATOM 895 C C . VAL A 1 117 ? 64.158 18.417 -72.570 1.00 66.88 117 VAL A C 1
ATOM 897 O O . VAL A 1 117 ? 63.045 18.846 -72.262 1.00 66.88 117 VAL A O 1
ATOM 900 N N . ASP A 1 118 ? 64.384 17.854 -73.757 1.00 69.94 118 ASP A N 1
ATOM 901 C CA . ASP A 1 118 ? 63.325 17.680 -74.761 1.00 69.94 118 ASP A CA 1
ATOM 902 C C . ASP A 1 118 ? 62.309 16.602 -74.336 1.00 69.94 118 ASP A C 1
ATOM 904 O O . ASP A 1 118 ? 61.108 16.737 -74.584 1.00 69.94 118 ASP A O 1
ATOM 908 N N . ASP A 1 119 ? 62.758 15.589 -73.582 1.00 72.81 119 ASP A N 1
ATOM 909 C CA . ASP A 1 119 ? 61.866 14.608 -72.953 1.00 72.81 119 ASP A CA 1
ATOM 910 C C . ASP A 1 119 ? 60.944 15.293 -71.936 1.00 72.81 119 ASP A C 1
ATOM 912 O O . ASP A 1 119 ? 59.748 15.015 -71.886 1.00 72.81 119 ASP A O 1
ATOM 916 N N . LEU A 1 120 ? 61.463 16.272 -71.189 1.00 73.38 120 LEU A N 1
ATOM 917 C CA . LEU A 1 120 ? 60.701 17.079 -70.232 1.00 73.38 120 LEU A CA 1
ATOM 918 C C . LEU A 1 120 ? 59.599 17.909 -70.909 1.00 73.38 120 LEU A C 1
ATOM 920 O O . LEU A 1 120 ? 58.465 17.934 -70.429 1.00 73.38 120 LEU A O 1
ATOM 924 N N . ALA A 1 121 ? 59.897 18.554 -72.040 1.00 79.50 121 ALA A N 1
ATOM 925 C CA . ALA A 1 121 ? 58.908 19.330 -72.789 1.00 79.50 121 ALA A CA 1
ATOM 926 C C . ALA A 1 121 ? 57.783 18.439 -73.345 1.00 79.50 121 ALA A C 1
ATOM 928 O O . ALA A 1 121 ? 56.601 18.778 -73.231 1.00 79.50 121 ALA A O 1
ATOM 929 N N . ARG A 1 122 ? 58.126 17.259 -73.881 1.00 78.12 122 ARG A N 1
ATOM 930 C CA . ARG A 1 122 ? 57.134 16.279 -74.358 1.00 78.12 122 ARG A CA 1
ATOM 931 C C . ARG A 1 122 ? 56.279 15.732 -73.217 1.00 78.12 122 ARG A C 1
ATOM 933 O O . ARG A 1 122 ? 55.061 15.634 -73.371 1.00 78.12 122 ARG A O 1
ATOM 940 N N . LEU A 1 123 ? 56.889 15.440 -72.069 1.00 79.69 123 LEU A N 1
ATOM 941 C CA . LEU A 1 123 ? 56.188 14.978 -70.871 1.00 79.69 123 LEU A CA 1
ATOM 942 C C . LEU A 1 123 ? 55.218 16.037 -70.333 1.00 79.69 123 LEU A C 1
ATOM 944 O O . LEU A 1 123 ? 54.099 15.694 -69.964 1.00 79.69 123 LEU A O 1
ATOM 948 N N . LEU A 1 124 ? 55.579 17.325 -70.354 1.00 80.00 124 LEU A N 1
ATOM 949 C CA . LEU A 1 124 ? 54.688 18.413 -69.928 1.00 80.00 124 LEU A CA 1
ATOM 950 C C . LEU A 1 124 ? 53.474 18.583 -70.850 1.00 80.00 124 LEU A C 1
ATOM 952 O O . LEU A 1 124 ? 52.367 18.831 -70.371 1.00 80.00 124 LEU A O 1
ATOM 956 N N . VAL A 1 125 ? 53.647 18.411 -72.163 1.00 82.00 125 VAL A N 1
ATOM 957 C CA . VAL A 1 125 ? 52.528 18.450 -73.119 1.00 82.00 125 VAL A CA 1
ATOM 958 C C . VAL A 1 125 ? 51.613 17.235 -72.945 1.00 82.00 125 VAL A C 1
ATOM 960 O O . VAL A 1 125 ? 50.389 17.384 -72.965 1.00 82.00 125 VAL A O 1
ATOM 963 N N . GLN A 1 126 ? 52.176 16.042 -72.729 1.00 80.88 126 GLN A N 1
ATOM 964 C CA . GLN A 1 126 ? 51.394 14.838 -72.422 1.00 80.88 126 GLN A CA 1
ATOM 965 C C . GLN A 1 126 ? 50.639 14.976 -71.095 1.00 80.88 126 GLN A C 1
ATOM 967 O O . GLN A 1 126 ? 49.460 14.638 -71.030 1.00 80.88 126 GLN A O 1
ATOM 972 N N . LEU A 1 127 ? 51.273 15.551 -70.071 1.00 79.31 127 LEU A N 1
ATOM 973 C CA . LEU A 1 127 ? 50.655 15.841 -68.780 1.00 79.31 127 LEU A CA 1
ATOM 974 C C . LEU A 1 127 ? 49.500 16.839 -68.924 1.00 79.31 127 LEU A C 1
ATOM 976 O O . LEU A 1 127 ? 48.412 16.602 -68.406 1.00 79.31 127 LEU A O 1
ATOM 980 N N . ASN A 1 128 ? 49.702 17.937 -69.658 1.00 82.69 128 ASN A N 1
ATOM 981 C CA . ASN A 1 128 ? 48.653 18.927 -69.887 1.00 82.69 128 ASN A CA 1
ATOM 982 C C . ASN A 1 128 ? 47.445 18.301 -70.603 1.00 82.69 128 ASN A C 1
ATOM 984 O O . ASN A 1 128 ? 46.311 18.526 -70.191 1.00 82.69 128 ASN A O 1
ATOM 988 N N . ARG A 1 129 ? 47.681 17.437 -71.599 1.00 78.94 129 ARG A N 1
ATOM 989 C CA . ARG A 1 129 ? 46.610 16.690 -72.275 1.00 78.94 129 ARG A CA 1
ATOM 990 C C . ARG A 1 129 ? 45.919 15.677 -71.359 1.00 78.94 129 ARG A C 1
ATOM 992 O O . ARG A 1 129 ? 44.701 15.575 -71.412 1.00 78.94 129 ARG A O 1
ATOM 999 N N . ALA A 1 130 ? 46.650 14.983 -70.491 1.00 79.62 130 ALA A N 1
ATOM 1000 C CA . ALA A 1 130 ? 46.063 14.057 -69.519 1.00 79.62 130 ALA A CA 1
ATOM 1001 C C . ALA A 1 130 ? 45.240 14.773 -68.428 1.00 79.62 130 ALA A C 1
ATOM 1003 O O . ALA A 1 130 ? 44.282 14.212 -67.900 1.00 79.62 130 ALA A O 1
ATOM 1004 N N . ILE A 1 131 ? 45.587 16.019 -68.089 1.00 79.19 131 ILE A N 1
ATOM 1005 C CA . ILE A 1 131 ? 44.889 16.810 -67.065 1.00 79.19 131 ILE A CA 1
ATOM 1006 C C . ILE A 1 131 ? 43.698 17.579 -67.652 1.00 79.19 131 ILE A C 1
ATOM 1008 O O . ILE A 1 131 ? 42.623 17.571 -67.057 1.00 79.19 131 ILE A O 1
ATOM 1012 N N . ALA A 1 132 ? 43.888 18.251 -68.790 1.00 76.00 132 ALA A N 1
ATOM 1013 C CA . ALA A 1 132 ? 42.961 19.242 -69.343 1.00 76.00 132 ALA A CA 1
ATOM 1014 C C . ALA A 1 132 ? 42.412 18.890 -70.737 1.00 76.00 132 ALA A C 1
ATOM 1016 O O . ALA A 1 132 ? 41.640 19.666 -71.300 1.00 76.00 132 ALA A O 1
ATOM 1017 N N . GLY A 1 133 ? 42.808 17.753 -71.317 1.00 69.69 133 GLY A N 1
ATOM 1018 C CA . GLY A 1 133 ? 42.274 17.292 -72.596 1.00 69.69 133 GLY A CA 1
ATOM 1019 C C . GLY A 1 133 ? 40.769 17.043 -72.513 1.00 69.69 133 GLY A C 1
ATOM 1020 O O . GLY A 1 133 ? 40.282 16.501 -71.528 1.00 69.69 133 GLY A O 1
ATOM 1021 N N . GLY A 1 134 ? 40.025 17.423 -73.552 1.00 63.47 134 GLY A N 1
ATOM 1022 C CA . GLY A 1 134 ? 38.567 17.243 -73.633 1.00 63.47 134 GLY A CA 1
ATOM 1023 C C . GLY A 1 134 ? 38.101 15.798 -73.842 1.00 63.47 134 GLY A C 1
ATOM 1024 O O . GLY A 1 134 ? 36.996 15.599 -74.329 1.00 63.47 134 GLY A O 1
ATOM 1025 N N . ASP A 1 135 ? 38.949 14.821 -73.526 1.00 68.56 135 ASP A N 1
ATOM 1026 C CA . ASP A 1 135 ? 38.683 13.392 -73.663 1.00 68.56 135 ASP A CA 1
ATOM 1027 C C . ASP A 1 135 ? 38.158 12.838 -72.328 1.00 68.56 135 ASP A C 1
ATOM 1029 O O . ASP A 1 135 ? 38.566 13.299 -71.251 1.00 68.56 135 ASP A O 1
ATOM 1033 N N . ASP A 1 136 ? 37.286 11.828 -72.378 1.00 64.50 136 ASP A N 1
ATOM 1034 C CA . ASP A 1 136 ? 36.649 11.237 -71.186 1.00 64.50 136 ASP A CA 1
ATOM 1035 C C . ASP A 1 136 ? 37.660 10.615 -70.206 1.00 64.50 136 ASP A C 1
ATOM 1037 O O . ASP A 1 136 ? 37.379 10.446 -69.020 1.00 64.50 136 ASP A O 1
ATOM 1041 N N . SER A 1 137 ? 38.869 10.324 -70.688 1.00 69.00 137 SER A N 1
ATOM 1042 C CA . SER A 1 137 ? 39.972 9.769 -69.905 1.00 69.00 137 SER A CA 1
ATOM 1043 C C . SER A 1 137 ? 40.767 10.811 -69.108 1.00 69.00 137 SER A C 1
ATOM 1045 O O . SER A 1 137 ? 41.571 10.425 -68.255 1.00 69.00 137 SER A O 1
ATOM 1047 N N . SER A 1 138 ? 40.550 12.113 -69.336 1.00 81.62 138 SER A N 1
ATOM 1048 C CA . SER A 1 138 ? 41.275 13.165 -68.619 1.00 81.62 138 SER A CA 1
ATOM 1049 C C . SER A 1 138 ? 40.939 13.184 -67.127 1.00 81.62 138 SER A C 1
ATOM 1051 O O . SER A 1 138 ? 39.813 12.907 -66.707 1.00 81.62 138 SER A O 1
ATOM 1053 N N . LEU A 1 139 ? 41.911 13.569 -66.298 1.00 83.19 139 LEU A N 1
ATOM 1054 C CA . LEU A 1 139 ? 41.722 13.640 -64.846 1.00 83.19 139 LEU A CA 1
ATOM 1055 C C . LEU A 1 139 ? 40.611 14.622 -64.459 1.00 83.19 139 LEU A C 1
ATOM 1057 O O . LEU A 1 139 ? 39.865 14.369 -63.515 1.00 83.19 139 LEU A O 1
ATOM 1061 N N . LEU A 1 140 ? 40.453 15.720 -65.205 1.00 86.19 140 LEU A N 1
ATOM 1062 C CA . LEU A 1 140 ? 39.366 16.666 -64.972 1.00 86.19 140 LEU A CA 1
ATOM 1063 C C . LEU A 1 140 ? 37.988 16.039 -65.236 1.00 86.19 140 LEU A C 1
ATOM 1065 O O . LEU A 1 140 ? 37.057 16.298 -64.472 1.00 86.19 140 LEU A O 1
ATOM 1069 N N . SER A 1 141 ? 37.856 15.214 -66.281 1.00 84.56 141 SER A N 1
ATOM 1070 C CA . SER A 1 141 ? 36.613 14.487 -66.562 1.00 84.56 141 SER A CA 1
ATOM 1071 C C . SER A 1 141 ? 36.319 13.452 -65.472 1.00 84.56 141 SER A C 1
ATOM 1073 O O . SER A 1 141 ? 35.227 13.450 -64.903 1.00 84.56 141 SER A O 1
ATOM 1075 N N . GLN A 1 142 ? 37.323 12.671 -65.056 1.00 86.00 142 GLN A N 1
ATOM 1076 C CA . GLN A 1 142 ? 37.183 11.700 -63.962 1.00 86.00 142 GLN A CA 1
ATOM 1077 C C . GLN A 1 142 ? 36.789 12.362 -62.631 1.00 86.00 142 GLN A C 1
ATOM 1079 O O . GLN A 1 142 ? 35.938 11.843 -61.912 1.00 86.00 142 GLN A O 1
ATOM 1084 N N . VAL A 1 143 ? 37.338 13.541 -62.311 1.00 88.69 143 VAL A N 1
ATOM 1085 C CA . VAL A 1 143 ? 36.953 14.307 -61.111 1.00 88.69 143 VAL A CA 1
ATOM 1086 C C . VAL A 1 143 ? 35.518 14.830 -61.212 1.00 88.69 143 VAL A C 1
ATOM 1088 O O . VAL A 1 143 ? 34.803 14.833 -60.210 1.00 88.69 143 VAL A O 1
ATOM 1091 N N . LYS A 1 144 ? 35.065 15.259 -62.397 1.00 88.62 144 LYS A N 1
ATOM 1092 C CA . LYS A 1 144 ? 33.661 15.651 -62.610 1.00 88.62 144 LYS A CA 1
ATOM 1093 C C . LYS A 1 144 ? 32.715 14.466 -62.432 1.00 88.62 144 LYS A C 1
ATOM 1095 O O . LYS A 1 144 ? 31.723 14.613 -61.727 1.00 88.62 144 LYS A O 1
ATOM 1100 N N . LEU A 1 145 ? 33.041 13.308 -63.007 1.00 88.94 145 LEU A N 1
ATOM 1101 C CA . LEU A 1 145 ? 32.259 12.078 -62.851 1.00 88.94 145 LEU A CA 1
ATOM 1102 C C . LEU A 1 145 ? 32.217 11.614 -61.393 1.00 88.94 145 LEU A C 1
ATOM 1104 O O . LEU A 1 145 ? 31.153 11.265 -60.899 1.00 88.94 145 LEU A O 1
ATOM 1108 N N . LEU A 1 146 ? 33.338 11.686 -60.673 1.00 90.50 146 LEU A N 1
ATOM 1109 C CA . LEU A 1 146 ? 33.386 11.343 -59.252 1.00 90.50 146 LEU A CA 1
ATOM 1110 C C . LEU A 1 146 ? 32.562 12.310 -58.393 1.00 90.50 146 LEU A C 1
ATOM 1112 O O . LEU A 1 146 ? 31.904 11.882 -57.451 1.00 90.50 146 LEU A O 1
ATOM 1116 N N . ARG A 1 147 ? 32.558 13.610 -58.718 1.00 92.00 147 ARG A N 1
ATOM 1117 C CA . ARG A 1 147 ? 31.667 14.579 -58.060 1.00 92.00 147 ARG A CA 1
ATOM 1118 C C . ARG A 1 147 ? 30.197 14.298 -58.361 1.00 92.00 147 ARG A C 1
ATOM 1120 O O . ARG A 1 147 ? 29.390 14.398 -57.447 1.00 92.00 147 ARG A O 1
ATOM 1127 N N . ALA A 1 148 ? 29.862 13.938 -59.599 1.00 92.12 148 ALA A N 1
ATOM 1128 C CA . ALA A 1 148 ? 28.502 13.557 -59.970 1.00 92.12 148 ALA A CA 1
ATOM 1129 C C . ALA A 1 148 ? 28.052 12.288 -59.224 1.00 92.12 148 ALA A C 1
ATOM 1131 O O . ALA A 1 148 ? 27.038 12.333 -58.542 1.00 92.12 148 ALA A O 1
ATOM 1132 N N . ASP A 1 149 ? 28.855 11.216 -59.226 1.00 94.12 149 ASP A N 1
ATOM 1133 C CA . ASP A 1 149 ? 28.559 9.983 -58.473 1.00 94.12 149 ASP A CA 1
ATOM 1134 C C . ASP A 1 149 ? 28.472 10.246 -56.961 1.00 94.12 149 ASP A C 1
ATOM 1136 O O . ASP A 1 149 ? 27.617 9.699 -56.268 1.00 94.12 149 ASP A O 1
ATOM 1140 N N . SER A 1 150 ? 29.329 11.123 -56.426 1.00 93.19 150 SER A N 1
ATOM 1141 C CA . SER A 1 150 ? 29.256 11.529 -55.021 1.00 93.19 150 SER A CA 1
ATOM 1142 C C . SER A 1 150 ? 27.956 12.267 -54.706 1.00 93.19 150 SER A C 1
ATOM 1144 O O . SER A 1 150 ? 27.372 12.003 -53.658 1.00 93.19 150 SER A O 1
ATOM 1146 N N . ASN A 1 151 ? 27.514 13.180 -55.572 1.00 95.06 151 ASN A N 1
ATOM 1147 C CA . ASN A 1 151 ? 26.257 13.900 -55.385 1.00 95.06 151 ASN A CA 1
ATOM 1148 C C . ASN A 1 151 ? 25.065 12.941 -55.478 1.00 95.06 151 ASN A C 1
ATOM 1150 O O . ASN A 1 151 ? 24.256 12.915 -54.559 1.00 95.06 151 ASN A O 1
ATOM 1154 N N . ASP A 1 152 ? 25.031 12.064 -56.484 1.00 95.56 152 ASP A N 1
ATOM 1155 C CA . ASP A 1 152 ? 23.974 11.058 -56.639 1.00 95.56 152 ASP A CA 1
ATOM 1156 C C . ASP A 1 152 ? 23.870 10.142 -55.406 1.00 95.56 152 ASP A C 1
ATOM 1158 O O . ASP A 1 152 ? 22.778 9.778 -54.962 1.00 95.56 152 ASP A O 1
ATOM 1162 N N . ARG A 1 153 ? 25.009 9.760 -54.812 1.00 94.69 153 ARG A N 1
ATOM 1163 C CA . ARG A 1 153 ? 25.034 8.976 -53.567 1.00 94.69 153 ARG A CA 1
ATOM 1164 C C . ARG A 1 153 ? 24.530 9.766 -52.366 1.00 94.69 153 ARG A C 1
ATOM 1166 O O . ARG A 1 153 ? 23.864 9.174 -51.521 1.00 94.69 153 ARG A O 1
ATOM 1173 N N . ILE A 1 154 ? 24.859 11.055 -52.270 1.00 94.69 154 ILE A N 1
ATOM 1174 C CA . ILE A 1 154 ? 24.367 11.937 -51.202 1.00 94.69 154 ILE A CA 1
ATOM 1175 C C . ILE A 1 154 ? 22.851 12.112 -51.320 1.00 94.69 154 ILE A C 1
ATOM 1177 O O . ILE A 1 154 ? 22.157 12.018 -50.309 1.00 94.69 154 ILE A O 1
ATOM 1181 N N . ASP A 1 155 ? 22.328 12.278 -52.533 1.00 95.94 155 ASP A N 1
ATOM 1182 C CA . ASP A 1 155 ? 20.891 12.414 -52.775 1.00 95.94 155 ASP A CA 1
ATOM 1183 C C . ASP A 1 155 ? 20.143 11.137 -52.368 1.00 95.94 155 ASP A C 1
ATOM 1185 O O . ASP A 1 155 ? 19.189 11.197 -51.593 1.00 95.94 155 ASP A O 1
ATOM 1189 N N . ARG A 1 156 ? 20.644 9.957 -52.765 1.00 95.50 156 ARG A N 1
ATOM 1190 C CA . ARG A 1 156 ? 20.074 8.665 -52.330 1.00 95.50 156 ARG A CA 1
ATOM 1191 C C . ARG A 1 156 ? 20.169 8.443 -50.823 1.00 95.50 156 ARG A C 1
ATOM 1193 O O . ARG A 1 156 ? 19.274 7.845 -50.233 1.00 95.50 156 ARG A O 1
ATOM 1200 N N . LEU A 1 157 ? 21.262 8.879 -50.194 1.00 95.38 157 LEU A N 1
ATOM 1201 C CA . LEU A 1 157 ? 21.404 8.834 -48.738 1.00 95.38 157 LEU A CA 1
ATOM 1202 C C . LEU A 1 157 ? 20.361 9.718 -48.065 1.00 95.38 157 LEU A C 1
ATOM 1204 O O . LEU A 1 157 ? 19.762 9.289 -47.086 1.00 95.38 157 LEU A O 1
ATOM 1208 N N . THR A 1 158 ? 20.137 10.918 -48.595 1.00 95.69 158 THR A N 1
ATOM 1209 C CA . THR A 1 158 ? 19.150 11.866 -48.072 1.00 95.69 158 THR A CA 1
ATOM 1210 C C . THR A 1 158 ? 17.746 11.281 -48.183 1.00 95.69 158 THR A C 1
ATOM 1212 O O . THR A 1 158 ? 17.039 11.226 -47.185 1.00 95.69 158 THR A O 1
ATOM 1215 N N . GLU A 1 159 ? 17.391 10.711 -49.336 1.00 96.25 159 GLU A N 1
ATOM 1216 C CA . GLU A 1 159 ? 16.110 10.021 -49.536 1.00 96.25 159 GLU A CA 1
ATOM 1217 C C . GLU A 1 159 ? 15.932 8.833 -48.571 1.00 96.25 159 GLU A C 1
ATOM 1219 O O . GLU A 1 159 ? 14.880 8.670 -47.951 1.00 96.25 159 GLU A O 1
ATOM 1224 N N . ALA A 1 160 ? 16.977 8.021 -48.374 1.00 95.75 160 ALA A N 1
ATOM 1225 C CA . ALA A 1 160 ? 16.946 6.922 -47.412 1.00 95.75 160 ALA A CA 1
ATOM 1226 C C . ALA A 1 160 ? 16.823 7.412 -45.958 1.00 95.75 160 ALA A C 1
ATOM 1228 O O . ALA A 1 160 ? 16.143 6.774 -45.150 1.00 95.75 160 ALA A O 1
ATOM 1229 N N . PHE A 1 161 ? 17.466 8.532 -45.614 1.00 95.81 161 PHE A N 1
ATOM 1230 C CA . PHE A 1 161 ? 17.355 9.154 -44.296 1.00 95.81 161 PHE A CA 1
ATOM 1231 C C . PHE A 1 161 ? 15.965 9.733 -44.051 1.00 95.81 161 PHE A C 1
ATOM 1233 O O . PHE A 1 161 ? 15.432 9.524 -42.963 1.00 95.81 161 PHE A O 1
ATOM 1240 N N . ASP A 1 162 ? 15.364 10.390 -45.040 1.00 95.94 162 ASP A N 1
ATOM 1241 C CA . ASP A 1 162 ? 14.002 10.915 -44.944 1.00 95.94 162 ASP A CA 1
ATOM 1242 C C . ASP A 1 162 ? 12.998 9.771 -44.755 1.00 95.94 162 ASP A C 1
ATOM 1244 O O . ASP A 1 162 ? 12.200 9.796 -43.815 1.00 95.94 162 ASP A O 1
ATOM 1248 N N . GLY A 1 163 ? 13.115 8.700 -45.549 1.00 95.94 163 GLY A N 1
ATOM 1249 C CA . GLY A 1 163 ? 12.281 7.506 -45.387 1.00 95.94 163 GLY A CA 1
ATOM 1250 C C . GLY A 1 163 ? 12.478 6.811 -44.034 1.00 95.94 163 GLY A C 1
ATOM 1251 O O . GLY A 1 163 ? 11.523 6.328 -43.421 1.00 95.94 163 GLY A O 1
ATOM 1252 N N . TYR A 1 164 ? 13.707 6.785 -43.515 1.00 95.12 164 TYR A N 1
ATOM 1253 C CA . TYR A 1 164 ? 13.989 6.273 -42.174 1.00 95.12 164 TYR A CA 1
ATOM 1254 C C . TYR A 1 164 ? 13.393 7.161 -41.075 1.00 95.12 164 TYR A C 1
ATOM 1256 O O . TYR A 1 164 ? 12.812 6.637 -40.124 1.00 95.12 164 TYR A O 1
ATOM 1264 N N . ALA A 1 165 ? 13.505 8.485 -41.198 1.00 94.62 165 ALA A N 1
ATOM 1265 C CA . ALA A 1 165 ? 12.960 9.438 -40.239 1.00 94.62 165 ALA A CA 1
ATOM 1266 C C . ALA A 1 165 ? 11.429 9.350 -40.169 1.00 94.62 165 ALA A C 1
ATOM 1268 O O . ALA A 1 165 ? 10.871 9.306 -39.070 1.00 94.62 165 ALA A O 1
ATOM 1269 N N . GLU A 1 166 ? 10.762 9.245 -41.321 1.00 95.88 166 GLU A N 1
ATOM 1270 C CA . GLU A 1 166 ? 9.314 9.048 -41.403 1.00 95.88 166 GLU A CA 1
ATOM 1271 C C . GLU A 1 166 ? 8.894 7.720 -40.757 1.00 95.88 166 GLU A C 1
ATOM 1273 O O . GLU A 1 166 ? 8.033 7.701 -39.873 1.00 95.88 166 GLU A O 1
ATOM 1278 N N . ASN A 1 167 ? 9.563 6.618 -41.109 1.00 96.12 167 ASN A N 1
ATOM 1279 C CA . ASN A 1 167 ? 9.260 5.301 -40.550 1.00 96.12 167 ASN A CA 1
ATOM 1280 C C . ASN A 1 167 ? 9.505 5.246 -39.031 1.00 96.12 167 ASN A C 1
ATOM 1282 O O . ASN A 1 167 ? 8.705 4.675 -38.288 1.00 96.12 167 ASN A O 1
ATOM 1286 N N . ILE A 1 168 ? 10.571 5.880 -38.532 1.00 94.31 168 ILE A N 1
ATOM 1287 C CA . ILE A 1 168 ? 10.821 5.990 -37.090 1.00 94.31 168 ILE A CA 1
ATOM 1288 C C . ILE A 1 168 ? 9.749 6.819 -36.398 1.00 94.31 168 ILE A C 1
ATOM 1290 O O . ILE A 1 168 ? 9.271 6.409 -35.337 1.00 94.31 168 ILE A O 1
ATOM 1294 N N . ALA A 1 169 ? 9.364 7.963 -36.961 1.00 94.75 169 ALA A N 1
ATOM 1295 C CA . ALA A 1 169 ? 8.326 8.802 -36.378 1.00 94.75 169 ALA A CA 1
ATOM 1296 C C . ALA A 1 169 ? 6.996 8.037 -36.291 1.00 94.75 169 ALA A C 1
ATOM 1298 O O . ALA A 1 169 ? 6.355 8.013 -35.236 1.00 94.75 169 ALA A O 1
ATOM 1299 N N . GLU A 1 170 ? 6.621 7.339 -37.364 1.00 95.69 170 GLU A N 1
ATOM 1300 C CA . GLU A 1 170 ? 5.404 6.536 -37.415 1.00 95.69 170 GLU A CA 1
ATOM 1301 C C . GLU A 1 170 ? 5.466 5.337 -36.453 1.00 95.69 170 GLU A C 1
ATOM 1303 O O . GLU A 1 170 ? 4.536 5.110 -35.673 1.00 95.69 170 GLU A O 1
ATOM 1308 N N . THR A 1 171 ? 6.568 4.582 -36.459 1.00 94.38 171 THR A N 1
ATOM 1309 C CA . THR A 1 171 ? 6.746 3.392 -35.615 1.00 94.38 171 THR A CA 1
ATOM 1310 C C . THR A 1 171 ? 6.780 3.754 -34.134 1.00 94.38 171 THR A C 1
ATOM 1312 O O . THR A 1 171 ? 6.094 3.109 -33.339 1.00 94.38 171 THR A O 1
ATOM 1315 N N . ASN A 1 172 ? 7.499 4.812 -33.751 1.00 92.00 172 ASN A N 1
ATOM 1316 C CA . ASN A 1 172 ? 7.546 5.276 -32.365 1.00 92.00 172 ASN A CA 1
ATOM 1317 C C . ASN A 1 172 ? 6.188 5.800 -31.900 1.00 92.00 172 ASN A C 1
ATOM 1319 O O . ASN A 1 172 ? 5.766 5.481 -30.791 1.00 92.00 172 ASN A O 1
ATOM 1323 N N . SER A 1 173 ? 5.473 6.548 -32.747 1.00 95.06 173 SER A N 1
ATOM 1324 C CA . SER A 1 173 ? 4.117 7.008 -32.437 1.00 95.06 173 SER A CA 1
ATOM 1325 C C . SER A 1 173 ? 3.172 5.824 -32.208 1.00 95.06 173 SER A C 1
ATOM 1327 O O . SER A 1 173 ? 2.515 5.740 -31.169 1.00 95.06 173 SER A O 1
ATOM 1329 N N . LYS A 1 174 ? 3.176 4.830 -33.108 1.00 95.00 174 LYS A N 1
ATOM 1330 C CA . LYS A 1 174 ? 2.385 3.598 -32.950 1.00 95.00 174 LYS A CA 1
ATOM 1331 C C . LYS A 1 174 ? 2.770 2.821 -31.691 1.00 95.00 174 LYS A C 1
ATOM 1333 O O . LYS A 1 174 ? 1.882 2.325 -31.000 1.00 95.00 174 LYS A O 1
ATOM 1338 N N . ALA A 1 175 ? 4.061 2.701 -31.385 1.00 94.69 175 ALA A N 1
ATOM 1339 C CA . ALA A 1 175 ? 4.542 2.013 -30.190 1.00 94.69 175 ALA A CA 1
ATOM 1340 C C . ALA A 1 175 ? 4.095 2.726 -28.906 1.00 94.69 175 ALA A C 1
ATOM 1342 O O . ALA A 1 175 ? 3.573 2.074 -28.003 1.00 94.69 175 ALA A O 1
ATOM 1343 N N . LEU A 1 176 ? 4.216 4.056 -28.853 1.00 93.56 176 LEU A N 1
ATOM 1344 C CA . LEU A 1 176 ? 3.762 4.874 -27.726 1.00 93.56 176 LEU A CA 1
ATOM 1345 C C . LEU A 1 176 ? 2.251 4.776 -27.526 1.00 93.56 176 LEU A C 1
ATOM 1347 O O . LEU A 1 176 ? 1.798 4.546 -26.408 1.00 93.56 176 LEU A O 1
ATOM 1351 N N . VAL A 1 177 ? 1.466 4.895 -28.599 1.00 93.75 177 VAL A N 1
ATOM 1352 C CA . VAL A 1 177 ? 0.003 4.772 -28.527 1.00 93.75 177 VAL A CA 1
ATOM 1353 C C . VAL A 1 177 ? -0.406 3.376 -28.063 1.00 93.75 177 VAL A C 1
ATOM 1355 O O . VAL A 1 177 ? -1.309 3.254 -27.234 1.00 93.75 177 VAL A O 1
ATOM 1358 N N . ARG A 1 178 ? 0.258 2.316 -28.544 1.00 95.50 178 ARG A N 1
ATOM 1359 C CA . ARG A 1 178 ? 0.002 0.942 -28.085 1.00 95.50 178 ARG A CA 1
ATOM 1360 C C . ARG A 1 178 ? 0.330 0.767 -26.609 1.00 95.50 178 ARG A C 1
ATOM 1362 O O . ARG A 1 178 ? -0.536 0.300 -25.879 1.00 95.50 178 ARG A O 1
ATOM 1369 N N . ALA A 1 179 ? 1.515 1.193 -26.174 1.00 94.12 179 ALA A N 1
ATOM 1370 C CA . ALA A 1 179 ? 1.921 1.103 -24.776 1.00 94.12 179 ALA A CA 1
ATOM 1371 C C . ALA A 1 179 ? 0.962 1.886 -23.866 1.00 94.12 179 ALA A C 1
ATOM 1373 O O . ALA A 1 179 ? 0.514 1.368 -22.848 1.00 94.12 179 ALA A O 1
ATOM 1374 N N . LEU A 1 180 ? 0.568 3.102 -24.259 1.00 93.69 180 LEU A N 1
ATOM 1375 C CA . LEU A 1 180 ? -0.403 3.892 -23.505 1.00 93.69 180 LEU A CA 1
ATOM 1376 C C . LEU A 1 180 ? -1.779 3.212 -23.459 1.00 93.69 180 LEU A C 1
ATOM 1378 O O . LEU A 1 180 ? -2.398 3.159 -22.401 1.00 93.69 180 LEU A O 1
ATOM 1382 N N . SER A 1 181 ? -2.256 2.669 -24.581 1.00 94.81 181 SER A N 1
ATOM 1383 C CA . SER A 1 181 ? -3.551 1.976 -24.646 1.00 94.81 181 SER A CA 1
ATOM 1384 C C . SER A 1 181 ? -3.565 0.711 -23.792 1.00 94.81 181 SER A C 1
ATOM 1386 O O . SER A 1 181 ? -4.562 0.430 -23.130 1.00 94.81 181 SER A O 1
ATOM 1388 N N . GLU A 1 182 ? -2.464 -0.038 -23.786 1.00 95.50 182 GLU A N 1
ATOM 1389 C CA . GLU A 1 182 ? -2.275 -1.214 -22.940 1.00 95.50 182 GLU A CA 1
ATOM 1390 C C . GLU A 1 182 ? -2.280 -0.824 -21.461 1.00 95.50 182 GLU A C 1
ATOM 1392 O O . GLU A 1 182 ? -3.061 -1.379 -20.695 1.00 95.50 182 GLU A O 1
ATOM 1397 N N . VAL A 1 183 ? -1.537 0.219 -21.080 1.00 93.25 183 VAL A N 1
ATOM 1398 C CA . VAL A 1 183 ? -1.540 0.749 -19.709 1.00 93.25 183 VAL A CA 1
ATOM 1399 C C . VAL A 1 183 ? -2.932 1.221 -19.288 1.00 93.25 183 VAL A C 1
ATOM 1401 O O . VAL A 1 183 ? -3.358 0.929 -18.175 1.00 93.25 183 VAL A O 1
ATOM 1404 N N . VAL A 1 184 ? -3.670 1.921 -20.154 1.00 91.25 184 VAL A N 1
ATOM 1405 C CA . VAL A 1 184 ? -5.039 2.374 -19.853 1.00 91.25 184 VAL A CA 1
ATOM 1406 C C . VAL A 1 184 ? -5.988 1.188 -19.699 1.00 91.25 184 VAL A C 1
ATOM 1408 O O . VAL A 1 184 ? -6.822 1.178 -18.793 1.00 91.25 184 VAL A O 1
ATOM 1411 N N . ARG A 1 185 ? -5.865 0.171 -20.554 1.00 92.00 185 ARG A N 1
ATOM 1412 C CA . ARG A 1 185 ? -6.679 -1.044 -20.475 1.00 92.00 1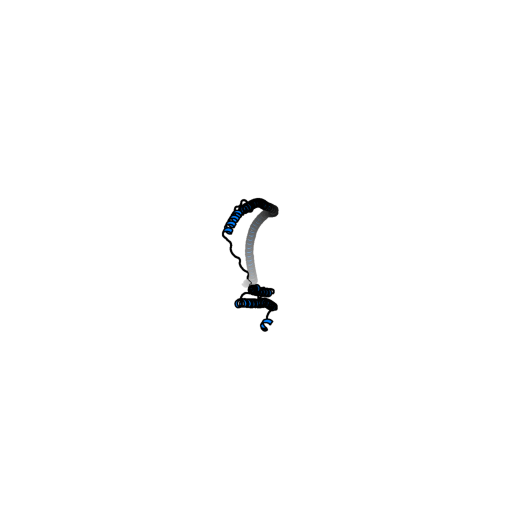85 ARG A CA 1
ATOM 1413 C C . ARG A 1 185 ? -6.378 -1.838 -19.205 1.00 92.00 185 ARG A C 1
ATOM 1415 O O . ARG A 1 185 ? -7.317 -2.247 -18.521 1.00 92.00 185 ARG A O 1
ATOM 1422 N N . ASP A 1 186 ? -5.108 -2.020 -18.869 1.00 90.44 186 ASP A N 1
ATOM 1423 C CA . ASP A 1 186 ? -4.675 -2.692 -17.644 1.00 90.44 186 ASP A CA 1
ATOM 1424 C C . ASP A 1 186 ? -5.100 -1.907 -16.405 1.00 90.44 186 ASP A C 1
ATOM 1426 O O . ASP A 1 186 ? -5.589 -2.492 -15.439 1.00 90.44 186 ASP A O 1
ATOM 1430 N N . PHE A 1 187 ? -4.987 -0.577 -16.448 1.00 87.00 187 PHE A N 1
ATOM 1431 C CA . PHE A 1 187 ? -5.477 0.300 -15.392 1.00 87.00 187 PHE A CA 1
ATOM 1432 C C . PHE A 1 187 ? -6.983 0.135 -15.196 1.00 87.00 187 PHE A C 1
ATOM 1434 O O . PHE A 1 187 ? -7.417 -0.084 -14.071 1.00 87.00 187 PHE A O 1
ATOM 1441 N N . ASN A 1 188 ? -7.781 0.174 -16.266 1.00 85.56 188 ASN A N 1
ATOM 1442 C CA . ASN A 1 188 ? -9.232 0.014 -16.176 1.00 85.56 188 ASN A CA 1
ATOM 1443 C C . ASN A 1 188 ? -9.626 -1.387 -15.671 1.00 85.56 188 ASN A C 1
ATOM 1445 O O . ASN A 1 188 ? -10.511 -1.523 -14.829 1.00 85.56 188 ASN A O 1
ATOM 1449 N N . THR A 1 189 ? -8.916 -2.426 -16.119 1.00 87.56 189 THR A N 1
ATOM 1450 C CA . THR A 1 189 ? -9.129 -3.807 -15.657 1.00 87.56 189 THR A CA 1
ATOM 1451 C C . THR A 1 189 ? -8.844 -3.928 -14.160 1.00 87.56 189 THR A C 1
ATOM 1453 O O . THR A 1 189 ? -9.712 -4.352 -13.398 1.00 87.56 189 THR A O 1
ATOM 1456 N N . LYS A 1 190 ? -7.674 -3.459 -13.703 1.00 83.94 190 LYS A N 1
ATOM 1457 C CA . LYS A 1 190 ? -7.316 -3.459 -12.277 1.00 83.94 190 LYS A CA 1
ATOM 1458 C C . LYS A 1 190 ? -8.232 -2.572 -11.440 1.00 83.94 190 LYS A C 1
ATOM 1460 O O . LYS A 1 190 ? -8.538 -2.933 -10.307 1.00 83.94 190 LYS A O 1
ATOM 1465 N N . LEU A 1 191 ? -8.678 -1.436 -11.974 1.00 83.38 191 LEU A N 1
ATOM 1466 C CA . LEU A 1 191 ? -9.622 -0.555 -11.296 1.00 83.38 191 LEU A CA 1
ATOM 1467 C C . LEU A 1 191 ? -10.947 -1.283 -11.045 1.00 83.38 191 LEU A C 1
ATOM 1469 O O . LEU A 1 191 ? -11.448 -1.280 -9.925 1.00 83.38 191 LEU A O 1
ATOM 1473 N N . ASN A 1 192 ? -11.480 -1.971 -12.052 1.00 81.06 192 ASN A N 1
ATOM 1474 C CA . ASN A 1 192 ? -12.746 -2.678 -11.911 1.00 81.06 192 ASN A CA 1
ATOM 1475 C C . ASN A 1 192 ? -12.639 -3.903 -10.984 1.00 81.06 192 ASN A C 1
ATOM 1477 O O . ASN A 1 192 ? -13.497 -4.098 -10.127 1.00 81.06 192 ASN A O 1
ATOM 1481 N N . GLU A 1 193 ? -11.575 -4.700 -11.109 1.00 83.44 193 GLU A N 1
ATOM 1482 C CA . GLU A 1 193 ? -11.395 -5.920 -10.310 1.00 83.44 193 GLU A CA 1
ATOM 1483 C C . GLU A 1 193 ? -10.967 -5.610 -8.871 1.00 83.44 193 GLU A C 1
ATOM 1485 O O . GLU A 1 193 ? -11.662 -5.953 -7.915 1.00 83.44 193 GLU A O 1
ATOM 1490 N N . GLN A 1 194 ? -9.837 -4.920 -8.691 1.00 75.50 194 GLN A N 1
ATOM 1491 C CA . GLN A 1 194 ? -9.262 -4.733 -7.360 1.00 75.50 194 GLN A CA 1
ATOM 1492 C C . GLN A 1 194 ? -10.025 -3.692 -6.550 1.00 75.50 194 GLN A C 1
ATOM 1494 O O . GLN A 1 194 ? -10.240 -3.901 -5.357 1.00 75.50 194 GLN A O 1
ATOM 1499 N N . PHE A 1 195 ? -10.453 -2.577 -7.149 1.00 78.62 195 PHE A N 1
ATOM 1500 C CA . PHE A 1 195 ? -11.197 -1.576 -6.382 1.00 78.62 195 PHE A CA 1
ATOM 1501 C C . PHE A 1 195 ? -12.667 -1.952 -6.230 1.00 78.62 195 PHE A C 1
ATOM 1503 O O . PHE A 1 195 ? -13.219 -1.710 -5.161 1.00 78.62 195 PHE A O 1
ATOM 1510 N N . GLY A 1 196 ? -13.291 -2.596 -7.220 1.00 85.25 196 GLY A N 1
ATOM 1511 C CA . GLY A 1 196 ? -14.679 -3.052 -7.112 1.00 85.25 196 GLY A CA 1
ATOM 1512 C C . GLY A 1 196 ? -14.902 -3.994 -5.925 1.00 85.25 196 GLY A C 1
ATOM 1513 O O . GLY A 1 196 ? -15.789 -3.756 -5.098 1.00 85.25 196 GLY A O 1
ATOM 1514 N N . ASP A 1 197 ? -14.054 -5.016 -5.785 1.00 86.44 197 ASP A N 1
ATOM 1515 C CA . ASP A 1 197 ? -14.150 -5.966 -4.673 1.00 86.44 197 ASP A CA 1
ATOM 1516 C C . ASP A 1 197 ? -13.763 -5.335 -3.331 1.00 86.44 197 ASP A C 1
ATOM 1518 O O . ASP A 1 197 ? -14.459 -5.546 -2.332 1.00 86.44 197 ASP A O 1
ATOM 1522 N N . ASN A 1 198 ? -12.724 -4.491 -3.297 1.00 85.50 198 ASN A N 1
ATOM 1523 C CA . ASN A 1 198 ? -12.354 -3.763 -2.081 1.00 85.50 198 ASN A CA 1
ATOM 1524 C C . ASN A 1 198 ? -13.470 -2.815 -1.618 1.00 85.50 198 ASN A C 1
ATOM 1526 O O . ASN A 1 198 ? -13.794 -2.796 -0.432 1.00 85.50 198 ASN A O 1
ATOM 1530 N N . PHE A 1 199 ? -14.121 -2.077 -2.523 1.00 89.56 199 PHE A N 1
ATOM 1531 C CA . PHE A 1 199 ? -15.259 -1.222 -2.173 1.00 89.56 199 PHE A CA 1
ATOM 1532 C C . PHE A 1 199 ? -16.461 -2.036 -1.699 1.00 89.56 199 PHE A C 1
ATOM 1534 O O . PHE A 1 199 ? -17.146 -1.621 -0.765 1.00 89.56 199 PHE A O 1
ATOM 1541 N N . ARG A 1 200 ? 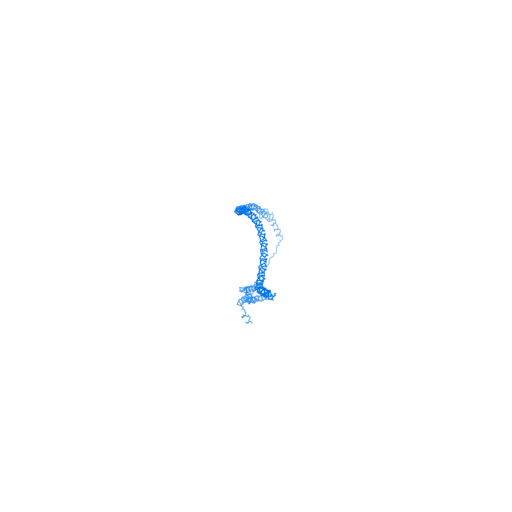-16.705 -3.219 -2.276 1.00 89.69 200 ARG A N 1
ATOM 1542 C CA . ARG A 1 200 ? -17.773 -4.111 -1.809 1.00 89.69 200 ARG A CA 1
ATOM 1543 C C . ARG A 1 200 ? -17.503 -4.620 -0.391 1.00 89.69 200 ARG A C 1
ATOM 1545 O O . ARG A 1 200 ? -18.407 -4.595 0.446 1.00 89.69 200 ARG A O 1
ATOM 1552 N N . GLN A 1 201 ? -16.273 -5.046 -0.104 1.00 91.50 201 GLN A N 1
ATOM 1553 C CA . GLN A 1 201 ? -15.869 -5.479 1.237 1.00 91.50 201 GLN A CA 1
ATOM 1554 C C . GLN A 1 201 ? -15.903 -4.326 2.242 1.00 91.50 201 GLN A C 1
ATOM 1556 O O . GLN A 1 201 ? -16.432 -4.497 3.341 1.00 91.50 201 GLN A O 1
ATOM 1561 N N . LEU A 1 202 ? -15.413 -3.147 1.852 1.00 93.50 202 LEU A N 1
ATOM 1562 C CA . LEU A 1 202 ? -15.474 -1.937 2.664 1.00 93.50 202 LEU A CA 1
ATOM 1563 C C . LEU A 1 202 ? -16.925 -1.581 2.994 1.00 93.50 202 LEU A C 1
ATOM 1565 O O . LEU A 1 202 ? -17.254 -1.403 4.163 1.00 93.50 202 LEU A O 1
ATOM 1569 N N . ASN A 1 203 ? -17.812 -1.561 1.997 1.00 94.81 203 ASN A N 1
ATOM 1570 C CA . ASN A 1 203 ? -19.229 -1.272 2.199 1.00 94.81 203 ASN A CA 1
ATOM 1571 C C . ASN A 1 203 ? -19.897 -2.308 3.119 1.00 94.81 203 ASN A C 1
ATOM 1573 O O . ASN A 1 203 ? -20.667 -1.948 4.005 1.00 94.81 203 ASN A O 1
ATOM 1577 N N . SER A 1 204 ? -19.554 -3.594 2.978 1.00 96.31 204 SER A N 1
ATOM 1578 C CA . SER A 1 204 ? -20.012 -4.642 3.900 1.00 96.31 204 SER A CA 1
ATOM 1579 C C . SER A 1 204 ? -19.503 -4.419 5.331 1.00 96.31 204 SER A C 1
ATOM 1581 O O . SER A 1 204 ? -20.258 -4.579 6.291 1.00 96.31 204 SER A O 1
ATOM 1583 N N . GLY A 1 205 ? -18.241 -4.012 5.491 1.00 97.12 205 GLY A N 1
ATOM 1584 C CA . GLY A 1 205 ? -17.661 -3.640 6.780 1.00 97.12 205 GLY A CA 1
ATOM 1585 C C . GLY A 1 205 ? -18.390 -2.463 7.426 1.00 97.12 205 GLY A C 1
ATOM 1586 O O . GLY A 1 205 ? -18.789 -2.558 8.585 1.00 97.12 205 GLY A O 1
ATOM 1587 N N . VAL A 1 206 ? -18.637 -1.399 6.661 1.00 97.06 206 VAL A N 1
ATOM 1588 C CA . VAL A 1 206 ? -19.383 -0.216 7.114 1.00 97.06 206 VAL A CA 1
ATOM 1589 C C . VAL A 1 206 ? -20.819 -0.586 7.491 1.00 97.06 206 VAL A C 1
ATOM 1591 O O . VAL A 1 206 ? -21.279 -0.203 8.562 1.00 97.06 206 VAL A O 1
ATOM 1594 N N . ALA A 1 207 ? -21.511 -1.399 6.691 1.00 97.56 207 ALA A N 1
ATOM 1595 C CA . ALA A 1 207 ? -22.862 -1.857 7.013 1.00 97.56 207 ALA A CA 1
ATOM 1596 C C . ALA A 1 207 ? -22.910 -2.653 8.330 1.00 97.56 207 ALA A C 1
ATOM 1598 O O . ALA A 1 207 ? -23.802 -2.440 9.152 1.00 97.56 207 ALA A O 1
ATOM 1599 N N . ARG A 1 208 ? -21.926 -3.532 8.570 1.00 97.44 208 ARG A N 1
ATOM 1600 C CA . ARG A 1 208 ? -21.802 -4.253 9.848 1.00 97.44 208 ARG A CA 1
ATOM 1601 C C . ARG A 1 208 ? -21.521 -3.313 11.018 1.00 97.44 208 ARG A C 1
ATOM 1603 O O . ARG A 1 208 ? -22.088 -3.520 12.086 1.00 97.44 208 ARG A O 1
ATOM 1610 N N . LEU A 1 209 ? -20.697 -2.282 10.823 1.00 97.44 209 LEU A N 1
ATOM 1611 C CA . LEU A 1 209 ? -20.447 -1.263 11.846 1.00 97.44 209 LEU A CA 1
ATOM 1612 C C . LEU A 1 209 ? -21.717 -0.482 12.190 1.00 97.44 209 LEU A C 1
ATOM 1614 O O . LEU A 1 209 ? -21.999 -0.299 13.367 1.00 97.44 209 LEU A O 1
ATOM 1618 N N . VAL A 1 210 ? -22.517 -0.090 11.197 1.00 97.81 210 VAL A N 1
ATOM 1619 C CA . VAL A 1 210 ? -23.798 0.596 11.430 1.00 97.81 210 VAL A CA 1
ATOM 1620 C C . VAL A 1 210 ? -24.784 -0.317 12.162 1.00 97.81 210 VAL A C 1
ATOM 1622 O O . VAL A 1 210 ? -25.405 0.097 13.138 1.00 97.81 210 VAL A O 1
ATOM 1625 N N . ALA A 1 211 ? -24.896 -1.584 11.751 1.00 97.75 211 ALA A N 1
ATOM 1626 C CA . ALA A 1 211 ? -25.737 -2.556 12.449 1.00 97.75 211 ALA A CA 1
ATOM 1627 C C . ALA A 1 211 ? -25.295 -2.749 13.911 1.00 97.75 211 ALA A C 1
ATOM 1629 O O . ALA A 1 211 ? -26.130 -2.786 14.816 1.00 97.75 211 ALA A O 1
ATOM 1630 N N . TRP A 1 212 ? -23.982 -2.820 14.149 1.00 97.88 212 TRP A N 1
ATOM 1631 C CA . TRP A 1 212 ? -23.417 -2.880 15.493 1.00 97.88 212 TRP A CA 1
ATOM 1632 C C . TRP A 1 212 ? -23.719 -1.614 16.302 1.00 97.88 212 TRP A C 1
ATOM 1634 O O . TRP A 1 212 ? -24.138 -1.734 17.447 1.00 97.88 212 TRP A O 1
ATOM 1644 N N . GLN A 1 213 ? -23.595 -0.420 15.715 1.00 98.00 213 GLN A N 1
ATOM 1645 C CA . GLN A 1 213 ? -23.917 0.850 16.379 1.00 98.00 213 GLN A CA 1
ATOM 1646 C C . GLN A 1 213 ? -25.378 0.905 16.840 1.00 98.00 213 GLN A C 1
ATOM 1648 O O . GLN A 1 213 ? -25.643 1.252 17.988 1.00 98.00 213 GLN A O 1
ATOM 1653 N N . VAL A 1 214 ? -26.320 0.495 15.985 1.00 97.81 214 VAL A N 1
ATOM 1654 C CA . VAL A 1 214 ? -27.748 0.431 16.344 1.00 97.81 214 VAL A CA 1
ATOM 1655 C C . VAL A 1 214 ? -27.987 -0.565 17.482 1.00 97.81 214 VAL A C 1
ATOM 1657 O O . VAL A 1 214 ? -28.778 -0.305 18.389 1.00 97.81 214 VAL A O 1
ATOM 1660 N N . GLN A 1 215 ? -27.308 -1.714 17.465 1.00 97.44 215 GLN A N 1
ATOM 1661 C CA . GLN A 1 215 ? -27.434 -2.696 18.541 1.00 97.44 215 GLN A CA 1
ATOM 1662 C C . GLN A 1 215 ? -26.807 -2.204 19.852 1.00 97.44 215 GLN A C 1
ATOM 1664 O O . GLN A 1 215 ? -27.374 -2.416 20.924 1.00 97.44 215 GLN A O 1
ATOM 1669 N N . TYR A 1 216 ? -25.668 -1.524 19.771 1.00 97.12 216 TYR A N 1
ATOM 1670 C CA . TYR A 1 216 ? -24.981 -0.932 20.911 1.00 97.12 216 TYR A CA 1
ATOM 1671 C C . TYR A 1 216 ? -25.828 0.163 21.570 1.00 97.12 216 TYR A C 1
ATOM 1673 O O . TYR A 1 216 ? -25.942 0.193 22.792 1.00 97.12 216 TYR A O 1
ATOM 1681 N N . GLU A 1 217 ? -26.520 0.992 20.780 1.00 98.19 217 GLU A N 1
ATOM 1682 C CA . GLU A 1 217 ? -27.478 1.972 21.304 1.00 98.19 217 GLU A CA 1
ATOM 1683 C C . GLU A 1 217 ? -28.577 1.300 22.144 1.00 98.19 217 GLU A C 1
ATOM 1685 O O . GLU A 1 217 ? -28.883 1.750 23.249 1.00 98.19 217 GLU A O 1
ATOM 1690 N N . LYS A 1 218 ? -29.146 0.186 21.659 1.00 97.56 218 LYS A N 1
ATOM 1691 C CA . LYS A 1 218 ? -30.162 -0.574 22.407 1.00 97.56 218 LYS A CA 1
ATOM 1692 C C . LYS A 1 218 ? -29.611 -1.129 23.718 1.00 97.56 218 LYS A C 1
ATOM 1694 O O . LYS A 1 218 ? -30.290 -1.053 24.737 1.00 97.56 218 LYS A O 1
ATOM 1699 N N . GLN A 1 219 ? -28.389 -1.662 23.699 1.00 96.81 219 GLN A N 1
ATOM 1700 C CA . GLN A 1 219 ? -27.727 -2.163 24.906 1.00 96.81 219 GLN A CA 1
ATOM 1701 C C . GLN A 1 219 ? -27.487 -1.044 25.924 1.00 96.81 219 GLN A C 1
ATOM 1703 O O . GLN A 1 219 ? -27.759 -1.241 27.104 1.00 96.81 219 GLN A O 1
ATOM 1708 N N . LEU A 1 220 ? -27.056 0.142 25.480 1.00 97.25 220 LEU A N 1
ATOM 1709 C CA . LEU A 1 220 ? -26.901 1.304 26.357 1.00 97.25 220 LEU A CA 1
ATOM 1710 C C . LEU A 1 220 ? -28.222 1.729 26.991 1.00 97.25 220 LEU A C 1
ATOM 1712 O O . LEU A 1 220 ? -28.258 2.005 28.186 1.00 97.25 220 LEU A O 1
ATOM 1716 N N . ARG A 1 221 ? -29.309 1.764 26.215 1.00 98.06 221 ARG A N 1
ATOM 1717 C CA . ARG A 1 221 ? -30.636 2.106 26.745 1.00 98.06 221 ARG A CA 1
ATOM 1718 C C . ARG A 1 221 ? -31.080 1.116 27.823 1.00 98.06 221 ARG A C 1
ATOM 1720 O O . ARG A 1 221 ? -31.488 1.554 28.892 1.00 98.06 221 ARG A O 1
ATOM 1727 N N . ALA A 1 222 ? -30.928 -0.186 27.573 1.00 97.44 222 ALA A N 1
ATOM 1728 C CA . ALA A 1 222 ? -31.254 -1.222 28.553 1.00 97.44 222 ALA A CA 1
ATOM 1729 C C . ALA A 1 222 ? -30.386 -1.120 29.821 1.00 97.44 222 ALA A C 1
ATOM 1731 O O . ALA A 1 222 ? -30.892 -1.261 30.931 1.00 97.44 222 ALA A O 1
ATOM 1732 N N . LEU A 1 223 ? -29.091 -0.818 29.670 1.00 97.50 223 LEU A N 1
ATOM 1733 C CA . LEU A 1 223 ? -28.187 -0.616 30.803 1.00 97.50 223 LEU A CA 1
ATOM 1734 C C . LEU A 1 223 ? -28.598 0.597 31.649 1.00 97.50 223 LEU A C 1
ATOM 1736 O O . LEU A 1 223 ? -28.620 0.504 32.871 1.00 97.50 223 LEU A O 1
ATOM 1740 N N . ILE A 1 224 ? -28.952 1.718 31.013 1.00 97.50 224 ILE A N 1
ATOM 1741 C CA . ILE A 1 224 ? -29.418 2.927 31.710 1.00 97.50 224 ILE A CA 1
ATOM 1742 C C . ILE A 1 224 ? -30.708 2.643 32.490 1.00 97.50 224 ILE A C 1
ATOM 1744 O O . ILE A 1 224 ? -30.844 3.083 33.634 1.00 97.50 224 ILE A O 1
ATOM 1748 N N . GLU A 1 225 ? -31.643 1.901 31.896 1.00 97.81 225 GLU A N 1
ATOM 1749 C CA . GLU A 1 225 ? -32.892 1.502 32.552 1.00 97.81 225 GLU A CA 1
ATOM 1750 C C . GLU A 1 225 ? -32.617 0.630 33.786 1.00 97.81 225 GLU A C 1
ATOM 1752 O O . GLU A 1 225 ? -33.110 0.920 34.879 1.00 97.81 225 GLU A O 1
ATOM 1757 N N . GLN A 1 226 ? -31.752 -0.377 33.644 1.00 97.50 226 GLN A N 1
ATOM 1758 C CA . GLN A 1 226 ? -31.377 -1.270 34.738 1.00 97.50 226 GLN A CA 1
ATOM 1759 C C . GLN A 1 226 ? -30.623 -0.545 35.866 1.00 97.50 226 GLN A C 1
ATOM 1761 O O . GLN A 1 226 ? -30.906 -0.778 37.043 1.00 97.50 226 GLN A O 1
ATOM 1766 N N . GLU A 1 227 ? -29.686 0.346 35.539 1.00 96.69 227 GLU A N 1
ATOM 1767 C CA . GLU A 1 227 ? -28.972 1.175 36.521 1.00 96.69 227 GLU A CA 1
ATOM 1768 C C . GLU A 1 227 ? -29.935 2.084 37.293 1.00 96.69 227 GLU A C 1
ATOM 1770 O O . GLU A 1 227 ? -29.843 2.206 38.516 1.00 96.69 227 GLU A O 1
ATOM 1775 N N . THR A 1 228 ? -30.917 2.669 36.603 1.00 97.38 228 THR A N 1
ATOM 1776 C CA . THR A 1 228 ? -31.933 3.520 37.238 1.00 97.38 228 THR A CA 1
ATOM 1777 C C . THR A 1 228 ? -32.762 2.724 38.248 1.00 97.38 228 THR A C 1
ATOM 1779 O O . THR A 1 228 ? -32.855 3.129 39.408 1.00 97.38 228 THR A O 1
ATOM 1782 N N . ALA A 1 229 ? -33.273 1.554 37.851 1.00 97.12 229 ALA A N 1
ATOM 1783 C CA . ALA A 1 229 ? -34.028 0.665 38.737 1.00 97.12 229 ALA A CA 1
ATOM 1784 C C . ALA A 1 229 ? -33.185 0.158 39.924 1.00 97.12 229 ALA A C 1
ATOM 1786 O O . ALA A 1 229 ? -33.669 0.050 41.055 1.00 97.12 229 ALA A O 1
ATOM 1787 N N . THR A 1 230 ? -31.898 -0.113 39.690 1.00 97.81 230 THR A N 1
ATOM 1788 C CA . THR A 1 230 ? -30.956 -0.526 40.742 1.00 97.81 230 THR A CA 1
ATOM 1789 C C . THR A 1 230 ? -30.750 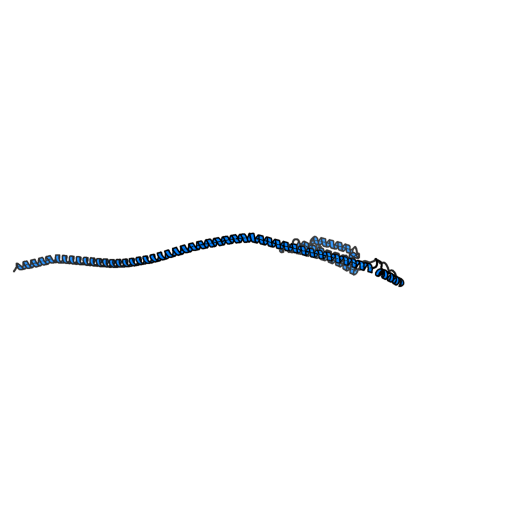0.595 41.757 1.00 97.81 230 THR A C 1
ATOM 1791 O O . THR A 1 230 ? -30.783 0.352 42.963 1.00 97.81 230 THR A O 1
ATOM 1794 N N . ARG A 1 231 ? -30.595 1.841 41.296 1.00 97.25 231 ARG A N 1
ATOM 1795 C CA . ARG A 1 231 ? -30.440 3.011 42.168 1.00 97.25 231 ARG A CA 1
ATOM 1796 C C . ARG A 1 231 ? -31.679 3.257 43.029 1.00 97.25 231 ARG A C 1
ATOM 1798 O O . ARG A 1 231 ? -31.547 3.565 44.215 1.00 97.25 231 ARG A O 1
ATOM 1805 N N . GLU A 1 232 ? -32.870 3.112 42.456 1.00 97.31 232 GLU A N 1
ATOM 1806 C CA . GLU A 1 232 ? -34.134 3.198 43.199 1.00 97.31 232 GLU A CA 1
ATOM 1807 C C . GLU A 1 232 ? -34.226 2.103 44.265 1.00 97.31 232 GLU A C 1
ATOM 1809 O O . GLU A 1 232 ? -34.439 2.409 45.438 1.00 97.31 232 GLU A O 1
ATOM 1814 N N . SER A 1 233 ? -33.935 0.853 43.893 1.00 97.44 233 SER A N 1
ATOM 1815 C CA . SER A 1 233 ? -33.920 -0.283 44.825 1.00 97.44 233 SER A CA 1
ATOM 1816 C C . SER A 1 233 ? -32.912 -0.088 45.962 1.00 97.44 233 SER A C 1
ATOM 1818 O O . SER A 1 233 ? -33.211 -0.392 47.113 1.00 97.44 233 SER A O 1
ATOM 1820 N N . MET A 1 234 ? -31.728 0.464 45.674 1.00 96.69 234 MET A N 1
ATOM 1821 C CA . MET A 1 234 ? -30.722 0.783 46.696 1.00 96.69 234 MET A CA 1
ATOM 1822 C C . MET A 1 234 ? -31.171 1.907 47.629 1.00 96.69 234 MET A C 1
ATOM 1824 O O . MET A 1 234 ? -30.880 1.871 48.824 1.00 96.69 234 MET A O 1
ATOM 1828 N N . THR A 1 235 ? -31.910 2.885 47.106 1.00 97.31 235 THR A N 1
ATOM 1829 C CA . THR A 1 235 ? -32.486 3.965 47.915 1.00 97.31 235 THR A CA 1
ATOM 1830 C C . THR A 1 235 ? -33.565 3.417 48.850 1.00 97.31 235 THR A C 1
ATOM 1832 O O . THR A 1 235 ? -33.564 3.735 50.041 1.00 97.31 235 THR A O 1
ATOM 1835 N N . GLU A 1 236 ? -34.440 2.536 48.355 1.00 97.06 236 GLU A N 1
ATOM 1836 C CA . GLU A 1 236 ? -35.427 1.856 49.199 1.00 97.06 236 GLU A CA 1
ATOM 1837 C C . GLU A 1 236 ? -34.740 0.969 50.245 1.00 97.06 236 GLU A C 1
ATOM 1839 O O . GLU A 1 236 ? -35.064 1.058 51.430 1.00 97.06 236 GLU A O 1
ATOM 1844 N N . ALA A 1 237 ? -33.749 0.166 49.848 1.00 96.81 237 ALA A N 1
ATOM 1845 C CA . ALA A 1 237 ? -32.994 -0.678 50.767 1.00 96.81 237 ALA A CA 1
ATOM 1846 C C . ALA A 1 237 ? -32.339 0.148 51.886 1.00 96.81 237 ALA A C 1
ATOM 1848 O O . ALA A 1 237 ? -32.435 -0.228 53.052 1.00 96.81 237 ALA A O 1
ATOM 1849 N N . ALA A 1 238 ? -31.740 1.301 51.567 1.00 96.75 238 ALA A N 1
ATOM 1850 C CA . ALA A 1 238 ? -31.168 2.210 52.561 1.00 96.75 238 ALA A CA 1
ATOM 1851 C C . ALA A 1 238 ? -32.223 2.729 53.559 1.00 96.75 238 ALA A C 1
ATOM 1853 O O . ALA A 1 238 ? -31.966 2.784 54.766 1.00 96.75 238 ALA A O 1
ATOM 1854 N N . SER A 1 239 ? -33.428 3.051 53.077 1.00 96.88 239 SER A N 1
ATOM 1855 C CA . SER A 1 239 ? -34.553 3.432 53.940 1.00 96.88 239 SER A CA 1
ATOM 1856 C C . SER A 1 239 ? -34.964 2.284 54.864 1.00 96.88 239 SER A C 1
ATOM 1858 O O . SER A 1 239 ? -35.053 2.474 56.074 1.00 96.88 239 SER A O 1
ATOM 1860 N N . ARG A 1 240 ? -35.141 1.069 54.329 1.00 96.19 240 ARG A N 1
ATOM 1861 C CA . ARG A 1 240 ? -35.489 -0.120 55.127 1.00 96.19 240 ARG A CA 1
ATOM 1862 C C . ARG A 1 240 ? -34.414 -0.459 56.157 1.00 96.19 240 ARG A C 1
ATOM 1864 O O . ARG A 1 240 ? -34.733 -0.859 57.273 1.00 96.19 240 ARG A O 1
ATOM 1871 N N . PHE A 1 241 ? -33.141 -0.273 55.816 1.00 96.56 241 PHE A N 1
ATOM 1872 C CA . PHE A 1 241 ? -32.045 -0.432 56.769 1.00 96.56 241 PHE A CA 1
ATOM 1873 C C . PHE A 1 241 ? -32.125 0.580 57.911 1.00 96.56 241 PHE A C 1
ATOM 1875 O O . PHE A 1 241 ? -31.853 0.221 59.054 1.00 96.56 241 PHE A O 1
ATOM 1882 N N . THR A 1 242 ? -32.546 1.813 57.630 1.00 96.81 242 THR A N 1
ATOM 1883 C CA . THR A 1 242 ? -32.772 2.823 58.671 1.00 96.81 242 THR A CA 1
ATOM 1884 C C . THR A 1 242 ? -33.905 2.395 59.611 1.00 96.81 242 THR A C 1
ATOM 1886 O O . THR A 1 242 ? -33.744 2.485 60.828 1.00 96.81 242 THR A O 1
ATOM 1889 N N . ASP A 1 243 ? -34.998 1.835 59.082 1.00 95.75 243 ASP A N 1
ATOM 1890 C CA . ASP A 1 243 ? -36.090 1.285 59.901 1.00 95.75 243 ASP A CA 1
ATOM 1891 C C . ASP A 1 243 ? -35.603 0.152 60.821 1.00 95.75 243 ASP A C 1
ATOM 1893 O O . ASP A 1 243 ? -35.930 0.124 62.008 1.00 95.75 243 ASP A O 1
ATOM 1897 N N . ILE A 1 244 ? -34.766 -0.757 60.305 1.00 95.19 244 ILE A N 1
ATOM 1898 C CA . ILE A 1 244 ? -34.171 -1.849 61.094 1.00 95.19 244 ILE A CA 1
ATOM 1899 C C . ILE A 1 244 ? -33.289 -1.299 62.219 1.00 95.19 244 ILE A C 1
ATOM 1901 O O . ILE A 1 244 ? -33.363 -1.781 63.351 1.00 95.19 244 ILE A O 1
ATOM 1905 N N . VAL A 1 245 ? -32.462 -0.289 61.932 1.00 96.19 245 VAL A N 1
ATOM 1906 C CA . VAL A 1 245 ? -31.606 0.353 62.942 1.00 96.19 245 VAL A CA 1
ATOM 1907 C C . VAL A 1 245 ? -32.455 1.002 64.039 1.00 96.19 245 VAL A C 1
ATOM 1909 O O . VAL A 1 245 ? -32.144 0.849 65.223 1.00 96.19 245 VAL A O 1
ATOM 1912 N N . ASN A 1 246 ? -33.555 1.662 63.671 1.00 95.69 246 ASN A N 1
ATOM 1913 C CA . ASN A 1 246 ? -34.483 2.258 64.632 1.00 95.69 246 ASN A CA 1
ATOM 1914 C C . ASN A 1 246 ? -35.144 1.192 65.517 1.00 95.69 246 ASN A C 1
ATOM 1916 O O . ASN A 1 246 ? -35.111 1.311 66.743 1.00 95.69 246 ASN A O 1
ATOM 1920 N N . LEU A 1 247 ? -35.651 0.106 64.926 1.00 96.06 247 LEU A N 1
ATOM 1921 C CA . LEU A 1 247 ? -36.261 -0.997 65.675 1.00 96.06 247 LEU A CA 1
ATOM 1922 C C . LEU A 1 247 ? -35.261 -1.673 66.627 1.00 96.06 247 LEU A C 1
ATOM 1924 O O . LEU A 1 247 ? -35.600 -2.005 67.762 1.00 96.06 247 LEU A O 1
ATOM 1928 N N . ALA A 1 248 ? -34.008 -1.849 66.200 1.00 95.00 248 ALA A N 1
ATOM 1929 C CA . ALA A 1 248 ? -32.953 -2.382 67.058 1.00 95.00 248 ALA A CA 1
ATOM 1930 C C . ALA A 1 248 ? -32.662 -1.458 68.257 1.00 95.00 248 ALA A C 1
ATOM 1932 O O . ALA A 1 248 ? -32.423 -1.941 69.367 1.00 95.00 248 ALA A O 1
ATOM 1933 N N . SER A 1 249 ? -32.721 -0.136 68.058 1.00 95.62 249 SER A N 1
ATOM 1934 C CA . SER A 1 249 ? -32.583 0.855 69.133 1.00 95.62 249 SER A CA 1
ATOM 1935 C C . SER A 1 249 ? -33.731 0.767 70.145 1.00 95.62 249 SER A C 1
ATOM 1937 O O . SER A 1 249 ? -33.490 0.735 71.357 1.00 95.62 249 SER A O 1
ATOM 1939 N N . GLU A 1 250 ? -34.973 0.645 69.668 1.00 95.69 250 GLU A N 1
ATOM 1940 C CA . GLU A 1 250 ? -36.149 0.435 70.521 1.00 95.69 250 GLU A CA 1
ATOM 1941 C C . GLU A 1 250 ? -36.045 -0.872 71.312 1.00 95.69 250 GLU A C 1
ATOM 1943 O O . GLU A 1 250 ? -36.234 -0.880 72.530 1.00 95.69 250 GLU A O 1
ATOM 1948 N N . PHE A 1 251 ? -35.657 -1.968 70.656 1.00 94.75 251 PHE A N 1
ATOM 1949 C CA . PHE A 1 251 ? -35.443 -3.250 71.321 1.00 94.75 251 PHE A CA 1
ATOM 1950 C C . PHE A 1 251 ? -34.374 -3.150 72.418 1.00 94.75 251 PHE A C 1
ATOM 1952 O O . PHE A 1 251 ? -34.569 -3.655 73.525 1.00 94.75 251 PHE A O 1
ATOM 1959 N N . ALA A 1 252 ? -33.269 -2.442 72.163 1.00 95.12 252 ALA A N 1
ATOM 1960 C CA . ALA A 1 252 ? -32.237 -2.200 73.168 1.00 95.12 252 ALA A CA 1
ATOM 1961 C C . ALA A 1 252 ? -32.755 -1.375 74.363 1.00 95.12 252 ALA A C 1
ATOM 1963 O O . ALA A 1 252 ? -32.321 -1.594 75.499 1.00 95.12 252 ALA A O 1
ATOM 1964 N N . ALA A 1 253 ? -33.679 -0.436 74.136 1.00 95.06 253 ALA A N 1
ATOM 1965 C CA . ALA A 1 253 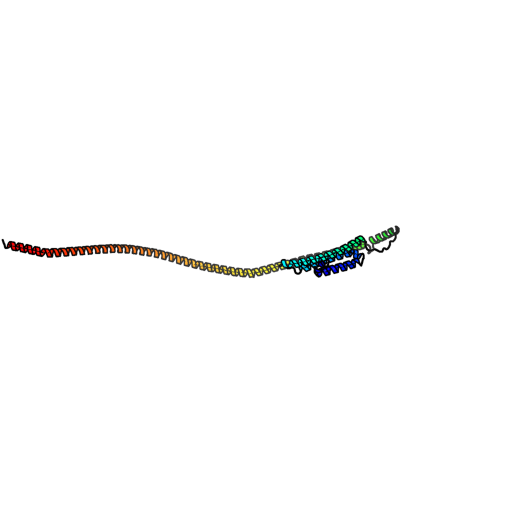? -34.334 0.314 75.205 1.00 95.06 253 ALA A CA 1
ATOM 1966 C C . ALA A 1 253 ? -35.273 -0.578 76.038 1.00 95.06 253 ALA A C 1
ATOM 1968 O O . ALA A 1 253 ? -35.216 -0.544 77.270 1.00 95.06 253 ALA A O 1
ATOM 1969 N N . VAL A 1 254 ? -36.070 -1.432 75.385 1.00 95.44 254 VAL A N 1
ATOM 1970 C CA . VAL A 1 254 ? -36.935 -2.419 76.054 1.00 95.44 254 VAL A CA 1
ATOM 1971 C C . VAL A 1 254 ? -36.106 -3.405 76.877 1.00 95.44 254 VAL A C 1
ATOM 1973 O O . VAL A 1 254 ? -36.421 -3.647 78.041 1.00 95.44 254 VAL A O 1
ATOM 1976 N N . ALA A 1 255 ? -35.005 -3.922 76.327 1.00 94.44 255 ALA A N 1
ATOM 1977 C CA . ALA A 1 255 ? -34.104 -4.826 77.036 1.00 94.44 255 ALA A CA 1
ATOM 1978 C C . ALA A 1 255 ? -33.517 -4.181 78.307 1.00 94.44 255 ALA A C 1
ATOM 1980 O O . ALA A 1 255 ? -33.497 -4.813 79.364 1.00 94.44 255 ALA A O 1
ATOM 1981 N N . ARG A 1 256 ? -33.115 -2.901 78.244 1.00 95.25 256 ARG A N 1
ATOM 1982 C CA . ARG A 1 256 ? -32.687 -2.132 79.428 1.00 95.25 256 ARG A CA 1
ATOM 1983 C C . ARG A 1 256 ? -33.806 -1.998 80.463 1.00 95.25 256 ARG A C 1
ATOM 1985 O O . ARG A 1 256 ? -33.559 -2.190 81.650 1.00 95.25 256 ARG A O 1
ATOM 1992 N N . SER A 1 257 ? -35.034 -1.709 80.032 1.00 95.62 257 SER A N 1
ATOM 1993 C CA . SER A 1 257 ? -36.193 -1.635 80.933 1.00 95.62 257 SER A CA 1
ATOM 1994 C C . SER A 1 257 ? -36.463 -2.974 81.631 1.00 95.62 257 SER A C 1
ATOM 1996 O O . SER A 1 257 ? -36.615 -3.012 82.853 1.00 95.62 257 SER A O 1
ATOM 1998 N N . LEU A 1 258 ? -36.422 -4.087 80.892 1.00 93.38 258 LEU A N 1
ATOM 1999 C CA . LEU A 1 258 ? -36.548 -5.430 81.461 1.00 93.38 258 LEU A CA 1
ATOM 2000 C C . LEU A 1 258 ? -35.439 -5.728 82.473 1.00 93.38 258 LEU A C 1
ATOM 2002 O O . LEU A 1 258 ? -35.728 -6.248 83.548 1.00 93.38 258 LEU A O 1
ATOM 2006 N N . GLN A 1 259 ? -34.193 -5.349 82.180 1.00 94.88 259 GLN A N 1
ATOM 2007 C CA . GLN A 1 259 ? -33.083 -5.500 83.121 1.00 94.88 259 GLN A CA 1
ATOM 2008 C C . GLN A 1 259 ? -33.337 -4.735 84.431 1.00 94.88 259 GLN A C 1
ATOM 2010 O O . GLN A 1 259 ? -33.094 -5.277 85.511 1.00 94.88 259 GLN A O 1
ATOM 2015 N N . HIS A 1 260 ? -33.881 -3.514 84.360 1.00 95.12 260 HIS A N 1
ATOM 2016 C CA . HIS A 1 260 ? -34.282 -2.755 85.548 1.00 95.12 260 HIS A CA 1
ATOM 2017 C C . HIS A 1 260 ? -35.398 -3.449 86.342 1.00 95.12 260 HIS A C 1
ATOM 2019 O O . HIS A 1 260 ? -35.295 -3.544 87.565 1.00 95.12 260 HIS A O 1
ATOM 2025 N N . ILE A 1 261 ? -36.438 -3.960 85.673 1.00 94.69 261 ILE A N 1
ATOM 2026 C CA . ILE A 1 261 ? -37.557 -4.660 86.328 1.00 94.69 261 ILE A CA 1
ATOM 2027 C C . ILE A 1 261 ? -37.073 -5.943 87.009 1.00 94.69 261 ILE A C 1
ATOM 2029 O O . ILE A 1 261 ? -37.388 -6.170 88.175 1.00 94.69 261 ILE A O 1
ATOM 2033 N N . VAL A 1 262 ? -36.275 -6.762 86.318 1.00 93.69 262 VAL A N 1
ATOM 2034 C CA . VAL A 1 262 ? -35.701 -7.993 86.882 1.00 93.69 262 VAL A CA 1
ATOM 2035 C C . VAL A 1 262 ? -34.819 -7.671 88.091 1.00 93.69 262 VAL A C 1
ATOM 2037 O O . VAL A 1 262 ? -34.931 -8.332 89.122 1.00 93.69 262 VAL A O 1
ATOM 2040 N N . GLY A 1 263 ? -34.001 -6.615 88.012 1.00 95.00 263 GLY A N 1
ATOM 2041 C CA . GLY A 1 263 ? -33.210 -6.140 89.148 1.00 95.00 263 GLY A CA 1
ATOM 2042 C C . GLY A 1 263 ? -34.071 -5.709 90.343 1.00 95.00 263 GLY A C 1
ATOM 2043 O O . GLY A 1 263 ? -33.776 -6.071 91.482 1.00 95.00 263 GLY A O 1
ATOM 2044 N N . ALA A 1 264 ? -35.165 -4.982 90.098 1.00 94.88 264 ALA A N 1
ATOM 2045 C CA . ALA A 1 264 ? -36.098 -4.557 91.140 1.00 94.88 264 ALA A CA 1
ATOM 2046 C C . ALA A 1 264 ? -36.836 -5.742 91.788 1.00 94.88 264 ALA A C 1
ATOM 2048 O O . ALA A 1 264 ? -36.944 -5.795 93.013 1.00 94.88 264 ALA A O 1
ATOM 2049 N N . LEU A 1 265 ? -37.293 -6.709 90.987 1.00 93.44 265 LEU A N 1
ATOM 2050 C CA . LEU A 1 265 ? -37.931 -7.936 91.472 1.00 93.44 265 LEU A CA 1
ATOM 2051 C C . LEU A 1 265 ? -36.979 -8.766 92.336 1.00 93.44 265 LEU A C 1
ATOM 2053 O O . LEU A 1 265 ? -37.380 -9.241 93.396 1.00 93.44 265 LEU A O 1
ATOM 2057 N N . ASN A 1 266 ? -35.713 -8.899 91.932 1.00 93.31 266 ASN A N 1
ATOM 2058 C CA . ASN A 1 266 ? -34.716 -9.620 92.720 1.00 93.31 266 ASN A CA 1
ATOM 2059 C C . ASN A 1 266 ? -34.488 -8.955 94.091 1.00 93.31 266 ASN A C 1
ATOM 2061 O O . ASN A 1 266 ? -34.503 -9.631 95.119 1.00 93.31 266 ASN A O 1
ATOM 2065 N N . ASN A 1 267 ? -34.376 -7.622 94.123 1.00 94.19 267 ASN A N 1
ATOM 2066 C CA . ASN A 1 267 ? -34.275 -6.862 95.373 1.00 94.19 267 ASN A CA 1
ATOM 2067 C C . ASN A 1 267 ? -35.518 -7.030 96.263 1.00 94.19 267 ASN A C 1
ATOM 2069 O O . ASN A 1 267 ? -35.383 -7.227 97.471 1.00 94.19 267 ASN A O 1
ATOM 2073 N N . GLN A 1 268 ? -36.728 -6.980 95.690 1.00 93.31 268 GLN A N 1
ATOM 2074 C CA . GLN A 1 268 ? -37.967 -7.224 96.440 1.00 93.31 268 GLN A CA 1
ATOM 2075 C C . GLN A 1 268 ? -38.022 -8.646 97.003 1.00 93.31 268 GLN A C 1
ATOM 2077 O O . GLN A 1 268 ? -38.387 -8.824 98.162 1.00 93.31 268 GLN A O 1
ATOM 2082 N N . SER A 1 269 ? -37.623 -9.653 96.220 1.00 92.38 269 SER A N 1
ATOM 2083 C CA . SER A 1 269 ? -37.550 -11.045 96.674 1.00 92.38 269 SER A CA 1
ATOM 2084 C C . SER A 1 269 ? -36.618 -11.191 97.880 1.00 92.38 269 SER A C 1
ATOM 2086 O O . SER A 1 269 ? -36.967 -11.840 98.864 1.00 92.38 269 SER A O 1
ATOM 2088 N N . GLU A 1 270 ? -35.452 -10.544 97.851 1.00 93.62 270 GLU A N 1
ATOM 2089 C CA . GLU A 1 270 ? -34.505 -10.555 98.969 1.00 93.62 270 GLU A CA 1
ATOM 2090 C C . GLU A 1 270 ? -35.057 -9.817 100.207 1.00 93.62 270 GLU A C 1
ATOM 2092 O O . GLU A 1 270 ? -34.882 -10.259 101.344 1.00 93.62 270 GLU A O 1
ATOM 2097 N N . GLN A 1 271 ? -35.766 -8.700 100.011 1.00 92.81 271 GLN A N 1
ATOM 2098 C CA . GLN A 1 271 ? -36.455 -7.985 101.091 1.00 92.81 271 GLN A CA 1
ATOM 2099 C C . GLN A 1 271 ? -37.580 -8.817 101.719 1.00 92.81 271 GLN A C 1
ATOM 2101 O O . GLN A 1 271 ? -37.682 -8.856 102.943 1.00 92.81 271 GLN A O 1
ATOM 2106 N N . LEU A 1 272 ? -38.387 -9.515 100.915 1.00 92.44 272 LEU A N 1
ATOM 2107 C CA . LEU A 1 272 ? -39.421 -10.431 101.403 1.00 92.44 272 LEU A CA 1
ATOM 2108 C C . LEU A 1 272 ? -38.810 -11.599 102.179 1.00 92.44 272 LEU A C 1
ATOM 2110 O O . LEU A 1 272 ? -39.302 -11.932 103.253 1.00 92.44 272 LEU A O 1
ATOM 2114 N N . ALA A 1 273 ? -37.706 -12.173 101.693 1.00 91.88 273 ALA A N 1
ATOM 2115 C CA . ALA A 1 273 ? -36.975 -13.206 102.421 1.00 91.88 273 ALA A CA 1
ATOM 2116 C C . ALA A 1 273 ? -36.499 -12.699 103.797 1.00 91.88 273 ALA A C 1
ATOM 2118 O O . ALA A 1 273 ? -36.687 -13.380 104.806 1.00 91.88 273 ALA A O 1
ATOM 2119 N N . ARG A 1 274 ? -35.962 -11.470 103.867 1.00 91.12 274 ARG A N 1
ATOM 2120 C CA . ARG A 1 274 ? -35.612 -10.812 105.140 1.00 91.12 274 ARG A CA 1
ATOM 2121 C C . ARG A 1 274 ? -36.832 -10.591 106.040 1.00 91.12 274 ARG A C 1
ATOM 2123 O O . ARG A 1 274 ? -36.755 -10.869 107.233 1.00 91.12 274 ARG A O 1
ATOM 2130 N N . ALA A 1 275 ? -37.954 -10.125 105.494 1.00 89.00 275 ALA A N 1
ATOM 2131 C CA . ALA A 1 275 ? -39.184 -9.904 106.256 1.00 89.00 275 ALA A CA 1
ATOM 2132 C C . ALA A 1 275 ? -39.756 -11.212 106.829 1.00 89.00 275 ALA A C 1
ATOM 2134 O O . ALA A 1 275 ? -40.176 -11.242 107.984 1.00 89.00 275 ALA A O 1
ATOM 2135 N N . LEU A 1 276 ? -39.717 -12.306 106.061 1.00 89.12 276 LEU A N 1
ATOM 2136 C CA . LEU A 1 276 ? -40.108 -13.640 106.523 1.00 89.12 276 LEU A CA 1
ATOM 2137 C C . LEU A 1 276 ? -39.185 -14.153 107.637 1.00 89.12 276 LEU A C 1
ATOM 2139 O O . LEU A 1 276 ? -39.677 -14.727 108.606 1.00 89.12 276 LEU A O 1
ATOM 2143 N N . LEU A 1 277 ? -37.873 -13.907 107.546 1.00 91.25 277 LEU A N 1
ATOM 2144 C CA . LEU A 1 277 ? -36.926 -14.230 108.621 1.00 91.25 277 LEU A CA 1
ATOM 2145 C C . LEU A 1 277 ? -37.217 -13.434 109.899 1.00 91.25 277 LEU A C 1
ATOM 2147 O O . LEU A 1 277 ? -37.244 -14.017 110.980 1.00 91.25 277 LEU A O 1
ATOM 2151 N N . LEU A 1 278 ? -37.484 -12.129 109.784 1.00 88.69 278 LEU A N 1
ATOM 2152 C CA . LEU A 1 278 ? -37.870 -11.289 110.923 1.00 88.69 278 LEU A CA 1
ATOM 2153 C C . LEU A 1 278 ? -39.184 -11.759 111.553 1.00 88.69 278 LEU A C 1
ATOM 2155 O O . LEU A 1 278 ? -39.267 -11.863 112.773 1.00 88.69 278 LEU A O 1
ATOM 2159 N N . LEU A 1 279 ? -40.191 -12.093 110.741 1.00 87.25 279 LEU A N 1
ATOM 2160 C CA . LEU A 1 279 ? -41.467 -12.618 111.227 1.00 87.25 279 LEU A CA 1
ATOM 2161 C C . LEU A 1 279 ? -41.290 -13.975 111.917 1.00 87.25 279 LEU A C 1
ATOM 2163 O O . LEU A 1 279 ? -41.863 -14.196 112.978 1.00 87.25 279 LEU A O 1
ATOM 2167 N N . SER A 1 280 ? -40.472 -14.868 111.355 1.00 88.06 280 SER A N 1
ATOM 2168 C CA . SER A 1 280 ? -40.111 -16.134 112.001 1.00 88.06 280 SER A CA 1
ATOM 2169 C C . SER A 1 280 ? -39.404 -15.899 113.338 1.00 88.06 280 SER A C 1
ATOM 2171 O O . SER A 1 280 ? -39.676 -16.607 114.308 1.00 88.06 280 SER A O 1
ATOM 2173 N N . GLY A 1 281 ? -38.522 -14.898 113.406 1.00 86.50 281 GLY A N 1
ATOM 2174 C CA . GLY A 1 281 ? -37.887 -14.457 114.647 1.00 86.50 281 GLY A CA 1
ATOM 2175 C C . GLY A 1 281 ? -38.914 -13.979 115.672 1.00 86.50 281 GLY A C 1
ATOM 2176 O O . GLY A 1 281 ? -38.910 -14.456 116.800 1.00 86.50 281 GLY A O 1
ATOM 2177 N N . LEU A 1 282 ? -39.863 -13.140 115.257 1.00 84.19 282 LEU A N 1
ATOM 2178 C CA . LEU A 1 282 ? -40.922 -12.603 116.115 1.00 84.19 282 LEU A CA 1
ATOM 2179 C C . LEU A 1 282 ? -41.880 -13.702 116.601 1.00 84.19 282 LEU A C 1
ATOM 2181 O O . LEU A 1 282 ? -42.247 -13.721 117.768 1.00 84.19 282 LEU A O 1
ATOM 2185 N N . ILE A 1 283 ? -42.238 -14.670 115.750 1.00 82.38 283 ILE A N 1
ATOM 2186 C CA . ILE A 1 283 ? -43.006 -15.860 116.157 1.00 82.38 283 ILE A CA 1
ATOM 2187 C C . ILE A 1 283 ? -42.230 -16.673 117.198 1.00 82.38 283 ILE A C 1
ATOM 2189 O O . ILE A 1 283 ? -42.828 -17.173 118.148 1.00 82.38 283 ILE A O 1
ATOM 2193 N N . THR A 1 284 ? -40.911 -16.802 117.038 1.00 83.69 284 THR A N 1
ATOM 2194 C CA . THR A 1 284 ? -40.055 -17.509 118.001 1.00 83.69 284 THR A CA 1
ATOM 2195 C C . THR A 1 284 ? -40.005 -16.762 119.335 1.00 83.69 284 THR A C 1
ATOM 2197 O O . THR A 1 284 ? -40.251 -17.366 120.373 1.00 83.69 284 THR A O 1
ATOM 2200 N N . GLU A 1 285 ? -39.805 -15.445 119.309 1.00 82.50 285 GLU A N 1
ATOM 2201 C CA . GLU A 1 285 ? -39.783 -14.585 120.497 1.00 82.50 285 GLU A CA 1
ATOM 2202 C C . GLU A 1 285 ? -41.144 -14.555 121.213 1.00 82.50 285 GLU A C 1
ATOM 2204 O O . GLU A 1 285 ? -41.209 -14.644 122.435 1.00 82.50 285 GLU A O 1
ATOM 2209 N N . VAL A 1 286 ? -42.255 -14.531 120.470 1.00 81.12 286 VAL A N 1
ATOM 2210 C CA . VAL A 1 286 ? -43.612 -14.652 121.026 1.00 81.12 286 VAL A CA 1
ATOM 2211 C C . VAL A 1 286 ? -43.842 -16.042 121.621 1.00 81.12 286 VAL A C 1
ATOM 2213 O O . VAL A 1 286 ? -44.408 -16.141 122.708 1.00 81.12 286 VAL A O 1
ATOM 2216 N N . LYS A 1 287 ? -43.383 -17.115 120.962 1.00 79.12 287 LYS A N 1
ATOM 2217 C CA . LYS A 1 287 ? -43.463 -18.492 121.478 1.00 79.12 287 LYS A CA 1
ATOM 2218 C C . LYS A 1 287 ? -42.674 -18.664 122.780 1.00 79.12 287 LYS A C 1
ATOM 2220 O O . LYS A 1 287 ? -43.126 -19.397 123.653 1.00 79.12 287 LYS A O 1
ATOM 2225 N N . GLU A 1 288 ? -41.526 -18.005 122.916 1.00 80.06 288 GLU A N 1
ATOM 2226 C CA . GLU A 1 288 ? -40.718 -18.011 124.143 1.00 80.06 288 GLU A CA 1
ATOM 2227 C C . GLU A 1 288 ? -41.267 -17.060 125.221 1.00 80.06 288 GLU A C 1
ATOM 2229 O O . GLU A 1 288 ? -41.213 -17.371 126.409 1.00 80.06 288 GLU A O 1
ATOM 2234 N N . GLY A 1 289 ? -41.843 -15.923 124.829 1.00 77.56 289 GLY A N 1
ATOM 2235 C CA . GLY A 1 289 ? -42.385 -14.914 125.739 1.00 77.56 289 GLY A CA 1
ATOM 2236 C C . GLY A 1 289 ? -43.754 -15.262 126.333 1.00 77.56 289 GLY A C 1
ATOM 2237 O O . GLY A 1 289 ? -44.015 -14.935 127.491 1.00 77.56 289 GLY A O 1
ATOM 2238 N N . LEU A 1 290 ? -44.620 -15.957 125.586 1.00 78.38 290 LEU A N 1
ATOM 2239 C CA . LEU A 1 290 ? -45.935 -16.431 126.049 1.00 78.38 290 LEU A CA 1
ATOM 2240 C C . LEU A 1 290 ? -45.873 -17.221 127.367 1.00 78.38 290 LEU A C 1
ATOM 2242 O O . LEU A 1 290 ? -46.579 -16.833 128.299 1.00 78.38 290 LEU A O 1
ATOM 2246 N N . PRO A 1 291 ? -45.019 -18.252 127.516 1.00 76.75 291 PRO A N 1
ATOM 2247 C CA . PRO A 1 291 ? -44.906 -18.978 128.776 1.00 76.75 291 PRO A CA 1
ATOM 2248 C C . PRO A 1 291 ? -44.332 -18.118 129.913 1.00 76.75 291 PRO A C 1
ATOM 2250 O O . PRO A 1 291 ? -44.679 -18.342 131.067 1.00 76.75 291 PRO A O 1
ATOM 2253 N N . ILE A 1 292 ? -43.514 -17.094 129.630 1.00 76.38 292 ILE A N 1
ATOM 2254 C CA . ILE A 1 292 ? -43.040 -16.143 130.657 1.00 76.38 292 ILE A CA 1
ATOM 2255 C C . ILE A 1 292 ? -44.196 -15.266 131.153 1.00 76.38 292 ILE A C 1
ATOM 2257 O O . ILE A 1 292 ? -44.306 -14.996 132.352 1.00 76.38 292 ILE A O 1
ATOM 2261 N N . ILE A 1 293 ? -45.070 -14.818 130.248 1.00 74.81 293 ILE A N 1
ATOM 2262 C CA . ILE A 1 293 ? -46.284 -14.077 130.606 1.00 74.81 293 ILE A CA 1
ATOM 2263 C C . ILE A 1 293 ? -47.228 -14.983 131.401 1.00 74.81 293 ILE A C 1
ATOM 2265 O O . ILE A 1 293 ? -47.705 -14.566 132.453 1.00 74.81 293 ILE A O 1
ATOM 2269 N N . GLU A 1 294 ? -47.438 -16.226 130.962 1.00 73.19 294 GLU A N 1
ATOM 2270 C CA . GLU A 1 294 ? -48.231 -17.230 131.680 1.00 73.19 294 GLU A CA 1
ATOM 2271 C C . GLU A 1 294 ? -47.667 -17.485 133.086 1.00 73.19 294 GLU A C 1
ATOM 2273 O O . GLU A 1 294 ? -48.406 -17.452 134.069 1.00 73.19 294 GLU A O 1
ATOM 2278 N N . GLN A 1 295 ? -46.343 -17.609 133.216 1.00 75.62 295 GLN A N 1
ATOM 2279 C CA . GLN A 1 295 ? -45.664 -17.754 134.500 1.00 75.62 295 GLN A CA 1
ATOM 2280 C C . GLN A 1 295 ? -45.841 -16.515 135.390 1.00 75.62 295 GLN A C 1
ATOM 2282 O O . GLN A 1 295 ? -46.102 -16.657 136.583 1.00 75.62 295 GLN A O 1
ATOM 2287 N N . ARG A 1 296 ? -45.720 -15.295 134.848 1.00 72.81 296 ARG A N 1
ATOM 2288 C CA . ARG A 1 296 ? -45.919 -14.051 135.617 1.00 72.81 296 ARG A CA 1
ATOM 2289 C C . ARG A 1 296 ? -47.372 -13.844 136.035 1.00 72.81 296 ARG A C 1
ATOM 2291 O O . ARG A 1 296 ? -47.603 -13.393 137.153 1.00 72.81 296 ARG A O 1
ATOM 2298 N N . ILE A 1 297 ? -48.337 -14.178 135.178 1.00 75.56 297 ILE A N 1
ATOM 2299 C CA . ILE A 1 297 ? -49.765 -14.151 135.516 1.00 75.56 297 ILE A CA 1
ATOM 2300 C C . ILE A 1 297 ? -50.052 -15.197 136.595 1.00 75.56 297 ILE A C 1
ATOM 2302 O O . ILE A 1 297 ? -50.672 -14.863 137.600 1.00 75.56 297 ILE A O 1
ATOM 2306 N N . GLY A 1 298 ? -49.519 -16.414 136.462 1.00 70.75 298 GLY A N 1
ATOM 2307 C CA . GLY A 1 298 ? -49.600 -17.441 137.501 1.00 70.75 298 GLY A CA 1
ATOM 2308 C C . GLY A 1 298 ? -48.997 -16.979 138.833 1.00 70.75 298 GLY A C 1
ATOM 2309 O O . GLY A 1 298 ? -49.606 -17.161 139.882 1.00 70.75 298 GLY A O 1
ATOM 2310 N N . GLN A 1 299 ? -47.848 -16.297 138.806 1.00 73.12 299 GLN A N 1
ATOM 2311 C CA . GLN A 1 299 ? -47.238 -15.694 139.998 1.00 73.12 299 GLN A CA 1
ATOM 2312 C C . GLN A 1 299 ? -48.072 -14.544 140.587 1.00 73.12 299 GLN A C 1
ATOM 2314 O O . GLN A 1 299 ? -48.107 -14.392 141.807 1.00 73.12 299 GLN A O 1
ATOM 2319 N N . MET A 1 300 ? -48.735 -13.727 139.761 1.00 70.31 300 MET A N 1
ATOM 2320 C CA . MET A 1 300 ? -49.645 -12.673 140.228 1.00 70.31 300 MET A CA 1
ATOM 2321 C C . MET A 1 300 ? -50.912 -13.249 140.861 1.00 70.31 300 MET A C 1
ATOM 2323 O O . MET A 1 300 ? -51.317 -12.768 141.914 1.00 70.31 300 MET A O 1
ATOM 2327 N N . ILE A 1 301 ? -51.498 -14.294 140.273 1.00 69.56 301 ILE A N 1
ATOM 2328 C CA . ILE A 1 301 ? -52.658 -14.997 140.838 1.00 69.56 301 ILE A CA 1
ATOM 2329 C C . ILE A 1 301 ? -52.266 -15.666 142.162 1.00 69.56 301 ILE A C 1
ATOM 2331 O O . ILE A 1 301 ? -52.930 -15.448 143.169 1.00 69.56 301 ILE A O 1
ATOM 2335 N N . ALA A 1 302 ? -51.123 -16.358 142.215 1.00 63.81 302 ALA A N 1
ATOM 2336 C CA . ALA A 1 302 ? -50.617 -16.959 143.451 1.00 63.81 302 ALA A CA 1
ATOM 2337 C C . ALA A 1 302 ? -50.320 -15.919 144.551 1.00 63.81 302 ALA A C 1
ATOM 2339 O O . ALA A 1 302 ? -50.523 -16.190 145.732 1.00 63.81 302 ALA A O 1
ATOM 2340 N N . ARG A 1 303 ? -49.866 -14.710 144.183 1.00 59.66 303 ARG A N 1
ATOM 2341 C CA . ARG A 1 303 ? -49.705 -13.586 145.125 1.00 59.66 303 ARG A CA 1
ATOM 2342 C C . ARG A 1 303 ? -51.034 -12.970 145.564 1.00 59.66 303 ARG A C 1
ATOM 2344 O O . ARG A 1 303 ? -51.095 -12.446 146.667 1.00 59.66 303 ARG A O 1
ATOM 2351 N N . SER A 1 304 ? -52.068 -13.026 144.728 1.00 59.34 304 SER A N 1
ATOM 2352 C CA . SER A 1 304 ? -53.417 -12.544 145.047 1.00 59.34 304 SER A CA 1
ATOM 2353 C C . SER A 1 304 ? -54.212 -13.511 145.931 1.00 59.34 304 SER A C 1
ATOM 2355 O O . SER A 1 304 ? -55.200 -13.088 146.516 1.00 59.34 304 SER A O 1
ATOM 2357 N N . GLU A 1 305 ? -53.816 -14.783 146.025 1.00 58.50 305 GLU A N 1
ATOM 2358 C CA . GLU A 1 305 ? -54.423 -15.773 146.934 1.00 58.50 305 GLU A CA 1
ATOM 2359 C C . GLU A 1 305 ? -53.703 -15.868 148.297 1.00 58.50 305 GLU A C 1
ATOM 2361 O O . GLU A 1 305 ? -54.156 -16.586 149.186 1.00 58.50 305 GLU A O 1
ATOM 2366 N N . GLN A 1 306 ? -52.591 -15.143 148.487 1.00 55.66 306 GLN A N 1
ATOM 2367 C CA . GLN A 1 306 ? -51.798 -15.120 149.729 1.00 55.66 306 GLN A CA 1
ATOM 2368 C C . GLN A 1 306 ? -51.806 -13.764 150.466 1.00 55.66 306 GLN A C 1
ATOM 2370 O O . GLN A 1 306 ? -50.981 -13.548 151.356 1.00 55.66 306 GLN A O 1
ATOM 2375 N N . GLY A 1 307 ? -52.742 -12.866 150.147 1.00 45.97 307 GLY A N 1
ATOM 2376 C CA . GLY A 1 307 ? -52.991 -11.612 150.872 1.00 45.97 307 GLY A CA 1
ATOM 2377 C C . GLY A 1 307 ? -54.474 -11.290 150.916 1.00 45.97 307 GLY A C 1
ATOM 2378 O O . GLY A 1 307 ? -54.896 -10.683 151.924 1.00 45.97 307 GLY A O 1
#

Radius of gyration: 76.04 Å; chains: 1; bounding box: 134×52×226 Å

Sequence (307 aa):
MLRIWEGLNGFTQFSAVLISSIALLFHIRWSRRATALGPTILTTLGIFFCFAGIAWGLLDFDANDVRNSVPHLLGGIRTSFWASVVGIFWALTLKIRVALFGDAPVPASGAQEGSTVDDLARLLVQLNRAIAGGDDSSLLSQVKLLRADSNDRIDRLTEAFDGYAENIAETNSKALVRALSEVVRDFNTKLNEQFGDNFRQLNSGVARLVAWQVQYEKQLRALIEQETATRESMTEAASRFTDIVNLASEFAAVARSLQHIVGALNNQSEQLARALLLLSGLITEVKEGLPIIEQRIGQMIARSEQG

pLDDT: mean 84.88, std 12.65, range [39.62, 98.19]

Foldseek 3Di:
DVVVVVLADPLLVVLLVVLVVLLVVLVVPAALCSLVCVLVVLQVSLQVLLVVLLVQLCPPADPVCNPVSVVSNVNSNVSSVSSNVSSNVSSVVSNVCCVVPPHDDDDDDDDDDDDDVVVVVVVVVVLCCLAPNPDCNHPVNVVVVVVVVVVVVVVVVVVVVVVVVVCCVVVVVVVVVVVVVVVVVVVVVCCCPVVVVVVVVVVVVVVVVVVVVVVVVVVVVVVVVVVVVVVVVVVVVVVVVVVVVVVVVVVVVVVVVVVVVVVVVVVVVVVVVVVVVVVVVVVVVCVVVVVVVVVVVVVVVVVVVVD